Protein AF-0000000080723988 (afdb_homodimer)

InterPro domains:
  IPR000182 GNAT domain [PF00583] (65-152)
  IPR000182 GNAT domain [PS51186] (35-181)
  IPR008125 Streptothricin acetyltransferase [PR01754] (100-115)
  IPR008125 Streptothricin acetyltransferase [PR01754] (124-139)
  IPR008125 Streptothricin acetyltransferase [PR01754] (145-161)
  IPR008125 Streptothricin acetyltransferase [PR01754] (167-180)
  IPR016181 Acyl-CoA N-acyltransferase [SSF55729] (61-165)
  IPR050276 MshD Mycothiol Acetyltransferase [PTHR43617] (71-161)

Nearest PDB structures (foldseek):
  3pp9-assembly1_A-2  TM=7.917E-01  e=6.080E-15  Bacillus anthracis str. Ames
  3pp9-assembly2_C  TM=8.144E-01  e=1.030E-14  Bacillus anthracis str. Ames
  3pp9-assembly2_B  TM=7.712E-01  e=1.551E-14  Bacillus anthracis str. Ames
  5c82-assembly1_A-2  TM=8.485E-01  e=1.405E-12  Streptomyces noursei
  7ypu-assembly1_A  TM=8.130E-01  e=9.887E-13  Streptomyces lavendulae subsp. lavendulae

pLDDT: mean 90.04, std 9.62, range [57.72, 98.56]

Solvent-accessible surface area (backbone atoms only — not comparable to full-atom values): 19824 Å² total; per-residue (Å²): 116,47,78,43,78,42,95,72,72,46,49,75,59,42,62,86,43,46,68,50,48,78,29,49,39,24,57,48,84,72,64,68,60,53,62,69,50,88,45,52,83,64,63,66,70,36,81,47,81,72,47,78,45,67,91,72,70,49,66,72,58,52,59,74,55,56,77,36,88,46,63,51,33,40,31,31,21,43,94,89,62,51,44,44,28,38,38,32,36,28,51,46,97,37,36,24,28,36,50,75,43,76,47,52,20,53,89,53,60,96,68,56,54,63,57,55,52,50,49,52,53,50,56,55,46,63,73,66,75,43,42,28,35,40,34,74,46,44,36,50,40,51,70,58,53,34,49,43,40,67,74,63,26,41,55,36,36,34,27,50,53,65,27,55,45,39,96,52,46,83,40,28,39,33,32,34,31,40,71,50,134,118,46,77,44,79,43,96,72,71,45,52,75,59,42,63,86,43,46,68,51,48,79,28,48,38,26,57,48,84,70,63,66,62,53,62,70,48,87,44,49,84,62,62,68,71,36,81,48,81,71,48,78,45,66,90,72,72,48,66,72,58,53,59,75,54,57,77,37,88,46,62,51,31,39,32,32,20,42,94,88,62,51,45,44,30,38,37,32,36,29,53,46,96,38,37,24,27,36,49,76,43,76,48,55,19,53,90,54,60,94,67,57,52,64,57,55,54,51,50,52,54,51,57,56,46,64,73,67,75,43,42,29,35,41,34,75,46,44,35,50,41,51,68,59,53,34,50,42,38,66,73,62,27,42,55,37,37,34,27,50,53,64,27,55,44,40,96,53,44,85,39,27,39,34,32,36,31,40,72,50,134

Organism: Metarhizium acridum (strain CQMa 102) (NCBI:txid655827)

Structure (mmCIF, N/CA/C/O backbone):
data_AF-0000000080723988-model_v1
#
loop_
_entity.id
_entity.type
_entity.pdbx_description
1 polymer Streptothricin-acetyltransferase
#
loop_
_atom_site.group_PDB
_atom_site.id
_atom_site.type_symbol
_atom_site.label_atom_id
_atom_site.label_alt_id
_atom_site.label_comp_id
_atom_site.label_asym_id
_atom_site.label_entity_id
_atom_site.label_seq_id
_atom_site.pdbx_PDB_ins_code
_atom_site.Cartn_x
_atom_site.Cartn_y
_atom_site.Cartn_z
_atom_site.occupancy
_atom_site.B_iso_or_equiv
_atom_site.auth_seq_id
_atom_site.auth_comp_id
_atom_site.auth_asym_id
_atom_site.auth_atom_id
_atom_site.pdbx_PDB_model_num
ATOM 1 N N . MET A 1 1 ? 1.016 -33.781 -8.891 1 95.88 1 MET A N 1
ATOM 2 C CA . MET A 1 1 ? 1.161 -32.562 -8.133 1 95.88 1 MET A CA 1
ATOM 3 C C . MET A 1 1 ? -0.127 -32.219 -7.391 1 95.88 1 MET A C 1
ATOM 5 O O . MET A 1 1 ? -1.214 -32.25 -7.969 1 95.88 1 MET A O 1
ATOM 9 N N . GLN A 1 2 ? -0.024 -31.984 -6.086 1 97.12 2 GLN A N 1
ATOM 10 C CA . GLN A 1 2 ? -1.184 -31.656 -5.262 1 97.12 2 GLN A CA 1
ATOM 11 C C . GLN A 1 2 ? -0.92 -30.422 -4.41 1 97.12 2 GLN A C 1
ATOM 13 O O . GLN A 1 2 ? 0.228 -30.125 -4.07 1 97.12 2 GLN A O 1
ATOM 18 N N . VAL A 1 3 ? -2.01 -29.719 -4.098 1 98.31 3 VAL A N 1
ATOM 19 C CA . VAL A 1 3 ? -1.905 -28.562 -3.209 1 98.31 3 VAL A CA 1
ATOM 20 C C . VAL A 1 3 ? -2.389 -28.953 -1.812 1 98.31 3 VAL A C 1
ATOM 22 O O . VAL A 1 3 ? -3.471 -29.516 -1.655 1 98.31 3 VAL A O 1
ATOM 25 N N . SER A 1 4 ? -1.619 -28.688 -0.814 1 97.69 4 SER A N 1
ATOM 26 C CA . SER A 1 4 ? -1.979 -28.938 0.579 1 97.69 4 SER A CA 1
ATOM 27 C C . SER A 1 4 ? -1.515 -27.797 1.478 1 97.69 4 SER A C 1
ATOM 29 O O . SER A 1 4 ? -0.674 -26.984 1.078 1 97.69 4 SER A O 1
ATOM 31 N N . THR A 1 5 ? -2.059 -27.734 2.664 1 96.56 5 THR A N 1
ATOM 32 C CA . THR A 1 5 ? -1.671 -26.703 3.609 1 96.56 5 THR A CA 1
ATOM 33 C C . THR A 1 5 ? -0.355 -27.047 4.297 1 96.56 5 THR A C 1
ATOM 35 O O . THR A 1 5 ? -0.007 -28.234 4.41 1 96.56 5 THR A O 1
ATOM 38 N N . ALA A 1 6 ? 0.387 -26.031 4.637 1 93.44 6 ALA A N 1
ATOM 39 C CA . ALA A 1 6 ? 1.586 -26.156 5.461 1 93.44 6 ALA A CA 1
ATOM 40 C C . ALA A 1 6 ? 1.557 -25.172 6.625 1 93.44 6 ALA A C 1
ATOM 42 O O . ALA A 1 6 ? 1.067 -24.047 6.484 1 93.44 6 ALA A O 1
ATOM 43 N N . ASP A 1 7 ? 2.08 -25.578 7.762 1 88.75 7 ASP A N 1
ATOM 44 C CA . ASP A 1 7 ? 2.178 -24.672 8.906 1 88.75 7 ASP A CA 1
ATOM 45 C C . ASP A 1 7 ? 3.307 -23.672 8.719 1 88.75 7 ASP A C 1
ATOM 47 O O . ASP A 1 7 ? 3.201 -22.516 9.156 1 88.75 7 ASP A O 1
ATOM 51 N N . SER A 1 8 ? 4.309 -24.172 8.141 1 89 8 SER A N 1
ATOM 52 C CA . SER A 1 8 ? 5.473 -23.344 7.84 1 89 8 SER A CA 1
ATOM 53 C C . SER A 1 8 ? 6.223 -23.859 6.617 1 89 8 SER A C 1
ATOM 55 O O . SER A 1 8 ? 6.031 -25 6.207 1 89 8 SER A O 1
ATOM 57 N N . LEU A 1 9 ? 6.945 -22.953 6.02 1 90.44 9 LEU A N 1
ATOM 58 C CA . LEU A 1 9 ? 7.906 -23.281 4.973 1 90.44 9 LEU A CA 1
ATOM 59 C C . LEU A 1 9 ? 9.234 -22.578 5.211 1 90.44 9 LEU A C 1
ATOM 61 O O . LEU A 1 9 ? 9.258 -21.406 5.586 1 90.44 9 LEU A O 1
ATOM 65 N N . THR A 1 10 ? 10.25 -23.312 5.094 1 89.75 10 THR A N 1
ATOM 66 C CA . THR A 1 10 ? 11.594 -22.766 5.227 1 89.75 10 THR A CA 1
ATOM 67 C C . THR A 1 10 ? 12.336 -22.812 3.895 1 89.75 10 THR A C 1
ATOM 69 O O . THR A 1 10 ? 11.875 -23.469 2.949 1 89.75 10 THR A O 1
ATOM 72 N N . ASN A 1 11 ? 13.484 -22.078 3.832 1 91.06 11 ASN A N 1
ATOM 73 C CA . ASN A 1 11 ? 14.312 -22.156 2.635 1 91.06 11 ASN A CA 1
ATOM 74 C C . ASN A 1 11 ? 14.75 -23.594 2.348 1 91.06 11 ASN A C 1
ATOM 76 O O . ASN A 1 11 ? 14.898 -23.984 1.188 1 91.06 11 ASN A O 1
ATOM 80 N N . ALA A 1 12 ? 14.891 -24.328 3.35 1 91.69 12 ALA A N 1
ATOM 81 C CA . ALA A 1 12 ? 15.266 -25.734 3.184 1 91.69 12 ALA A CA 1
ATOM 82 C C . ALA A 1 12 ? 14.164 -26.516 2.471 1 91.69 12 ALA A C 1
ATOM 84 O O . ALA A 1 12 ? 14.453 -27.375 1.632 1 91.69 12 ALA A O 1
ATOM 85 N N . ASP A 1 13 ? 12.938 -26.25 2.783 1 92.31 13 ASP A N 1
ATOM 86 C CA . ASP A 1 13 ? 11.805 -26.891 2.141 1 92.31 13 ASP A CA 1
ATOM 87 C C . ASP A 1 13 ? 11.758 -26.578 0.647 1 92.31 13 ASP A C 1
ATOM 89 O O . ASP A 1 13 ? 11.219 -27.359 -0.143 1 92.31 13 ASP A O 1
ATOM 93 N N . LEU A 1 14 ? 12.391 -25.438 0.277 1 93.25 14 LEU A N 1
ATOM 94 C CA . LEU A 1 14 ? 12.281 -24.922 -1.087 1 93.25 14 LEU A CA 1
ATOM 95 C C . LEU A 1 14 ? 13.602 -25.078 -1.833 1 93.25 14 LEU A C 1
ATOM 97 O O . LEU A 1 14 ? 13.781 -24.5 -2.908 1 93.25 14 LEU A O 1
ATOM 101 N N . ALA A 1 15 ? 14.547 -25.766 -1.259 1 90.69 15 ALA A N 1
ATOM 102 C CA . ALA A 1 15 ? 15.906 -25.844 -1.771 1 90.69 15 ALA A CA 1
ATOM 103 C C . ALA A 1 15 ? 15.93 -26.406 -3.188 1 90.69 15 ALA A C 1
ATOM 105 O O . ALA A 1 15 ? 16.797 -26.062 -3.988 1 90.69 15 ALA A O 1
ATOM 106 N N . GLY A 1 16 ? 15.016 -27.203 -3.58 1 90.38 16 GLY A N 1
ATOM 107 C CA . GLY A 1 16 ? 14.984 -27.812 -4.902 1 90.38 16 GLY A CA 1
ATOM 108 C C . GLY A 1 16 ? 14.234 -26.984 -5.926 1 90.38 16 GLY A C 1
ATOM 109 O O . GLY A 1 16 ? 14.141 -27.359 -7.094 1 90.38 16 GLY A O 1
ATOM 110 N N . CYS A 1 17 ? 13.828 -25.859 -5.574 1 93.94 17 CYS A N 1
ATOM 111 C CA . CYS A 1 17 ? 12.992 -25.031 -6.449 1 93.94 17 CYS A CA 1
ATOM 112 C C . CYS A 1 17 ? 13.797 -23.891 -7.043 1 93.94 17 CYS A C 1
ATOM 114 O O . CYS A 1 17 ? 14.695 -23.344 -6.391 1 93.94 17 CYS A O 1
ATOM 116 N N . ASN A 1 18 ? 13.562 -23.578 -8.258 1 93.94 18 ASN A N 1
ATOM 117 C CA . ASN A 1 18 ? 14.039 -22.375 -8.914 1 93.94 18 ASN A CA 1
ATOM 118 C C . ASN A 1 18 ? 12.891 -21.391 -9.188 1 93.94 18 ASN A C 1
ATOM 120 O O . ASN A 1 18 ? 12.086 -21.609 -10.094 1 93.94 18 ASN A O 1
ATOM 124 N N . PHE A 1 19 ? 12.883 -20.281 -8.438 1 92.56 19 PHE A N 1
ATOM 125 C CA . PHE A 1 19 ? 11.773 -19.344 -8.547 1 92.56 19 PHE A CA 1
ATOM 126 C C . PHE A 1 19 ? 12.195 -18.109 -9.328 1 92.56 19 PHE A C 1
ATOM 128 O O . PHE A 1 19 ? 11.461 -17.109 -9.375 1 92.56 19 PHE A O 1
ATOM 135 N N . SER A 1 20 ? 13.398 -18.172 -9.875 1 91.81 20 SER A N 1
ATOM 136 C CA . SER A 1 20 ? 13.867 -17.016 -10.648 1 91.81 20 SER A CA 1
ATOM 137 C C . SER A 1 20 ? 13.094 -16.875 -11.953 1 91.81 20 SER A C 1
ATOM 139 O O . SER A 1 20 ? 12.383 -17.797 -12.359 1 91.81 20 SER A O 1
ATOM 141 N N . PHE A 1 21 ? 13.164 -15.68 -12.578 1 92.12 21 PHE A N 1
ATOM 142 C CA . PHE A 1 21 ? 12.547 -15.414 -13.867 1 92.12 21 PHE A CA 1
ATOM 143 C C . PHE A 1 21 ? 13.336 -14.375 -14.648 1 92.12 21 PHE A C 1
ATOM 145 O O . PHE A 1 21 ? 14.055 -13.562 -14.055 1 92.12 21 PHE A O 1
ATOM 152 N N . LYS A 1 22 ? 13.133 -14.383 -15.938 1 91.31 22 LYS A N 1
ATOM 153 C CA . LYS A 1 22 ? 13.828 -13.453 -16.812 1 91.31 22 LYS A CA 1
ATOM 154 C C . LYS A 1 22 ? 13.023 -12.172 -17 1 91.31 22 LYS A C 1
ATOM 156 O O . LYS A 1 22 ? 11.805 -12.211 -17.188 1 91.31 22 LYS A O 1
ATOM 161 N N . VAL A 1 23 ? 13.688 -11.039 -16.875 1 90.44 23 VAL A N 1
ATOM 162 C CA . VAL A 1 23 ? 13.125 -9.734 -17.203 1 90.44 23 VAL A CA 1
ATOM 163 C C . VAL A 1 23 ? 13.672 -9.242 -18.531 1 90.44 23 VAL A C 1
ATOM 165 O O . VAL A 1 23 ? 14.891 -9.211 -18.734 1 90.44 23 VAL A O 1
ATOM 168 N N . SER A 1 24 ? 12.766 -8.977 -19.406 1 89.19 24 SER A N 1
ATOM 169 C CA . SER A 1 24 ? 13.195 -8.445 -20.688 1 89.19 24 SER A CA 1
ATOM 170 C C . SER A 1 24 ? 12.344 -7.25 -21.109 1 89.19 24 SER A C 1
ATOM 172 O O . SER A 1 24 ? 12.633 -6.59 -22.109 1 89.19 24 SER A O 1
ATOM 174 N N . SER A 1 25 ? 11.289 -7.066 -20.531 1 85.25 25 SER A N 1
ATOM 175 C CA . SER A 1 25 ? 10.383 -5.949 -20.75 1 85.25 25 SER A CA 1
ATOM 176 C C . SER A 1 25 ? 9.703 -5.508 -19.453 1 85.25 25 SER A C 1
ATOM 178 O O . SER A 1 25 ? 9.734 -6.23 -18.469 1 85.25 25 SER A O 1
ATOM 180 N N . LYS A 1 26 ? 9.25 -4.238 -19.469 1 86.81 26 LYS A N 1
ATOM 181 C CA . LYS A 1 26 ? 8.5 -3.676 -18.359 1 86.81 26 LYS A CA 1
ATOM 182 C C . LYS A 1 26 ? 7.301 -2.869 -18.844 1 86.81 26 LYS A C 1
ATOM 184 O O . LYS A 1 26 ? 7.25 -2.463 -20 1 86.81 26 LYS A O 1
ATOM 189 N N . PHE A 1 27 ? 6.414 -2.775 -17.891 1 81.44 27 PHE A N 1
ATOM 190 C CA . PHE A 1 27 ? 5.305 -1.874 -18.188 1 81.44 27 PHE A CA 1
ATOM 191 C C . PHE A 1 27 ? 5.766 -0.421 -18.156 1 81.44 27 PHE A C 1
ATOM 193 O O . PHE A 1 27 ? 6.605 -0.052 -17.328 1 81.44 27 PHE A O 1
ATOM 200 N N . SER A 1 28 ? 5.25 0.251 -19.141 1 69.44 28 SER A N 1
ATOM 201 C CA . SER A 1 28 ? 5.645 1.656 -19.188 1 69.44 28 SER A CA 1
ATOM 202 C C . SER A 1 28 ? 4.52 2.559 -18.688 1 69.44 28 SER A C 1
ATOM 204 O O . SER A 1 28 ? 3.34 2.23 -18.844 1 69.44 28 SER A O 1
ATOM 206 N N . ARG A 1 29 ? 4.906 3.68 -18.125 1 72.94 29 ARG A N 1
ATOM 207 C CA . ARG A 1 29 ? 3.982 4.773 -17.859 1 72.94 29 ARG A CA 1
ATOM 208 C C . ARG A 1 29 ? 3.295 5.246 -19.125 1 72.94 29 ARG A C 1
ATOM 210 O O . ARG A 1 29 ? 3.848 5.121 -20.219 1 72.94 29 ARG A O 1
ATOM 217 N N . PRO A 1 30 ? 2.145 5.793 -18.938 1 74.44 30 PRO A N 1
ATOM 218 C CA . PRO A 1 30 ? 1.23 5.746 -17.797 1 74.44 30 PRO A CA 1
ATOM 219 C C . PRO A 1 30 ? 0.603 4.367 -17.594 1 74.44 30 PRO A C 1
ATOM 221 O O . PRO A 1 30 ? 0.358 3.65 -18.578 1 74.44 30 PRO A O 1
ATOM 224 N N . TYR A 1 31 ? 0.433 3.975 -16.422 1 78.12 31 TYR A N 1
ATOM 225 C CA . TYR A 1 31 ? -0.063 2.643 -16.094 1 78.12 31 TYR A CA 1
ATOM 226 C C . TYR A 1 31 ? -1.581 2.582 -16.203 1 78.12 31 TYR A C 1
ATOM 228 O O . TYR A 1 31 ? -2.182 1.521 -16.016 1 78.12 31 TYR A O 1
ATOM 236 N N . ALA A 1 32 ? -2.145 3.721 -16.547 1 69.88 32 ALA A N 1
ATOM 237 C CA . ALA A 1 32 ? -3.602 3.834 -16.547 1 69.88 32 ALA A CA 1
ATOM 238 C C . ALA A 1 32 ? -4.227 2.877 -17.562 1 69.88 32 ALA A C 1
ATOM 240 O O . ALA A 1 32 ? -5.359 2.426 -17.375 1 69.88 32 ALA A O 1
ATOM 241 N N . HIS A 1 33 ? -3.453 2.551 -18.594 1 73.88 33 HIS A N 1
ATOM 242 C CA . HIS A 1 33 ? -3.994 1.655 -19.609 1 73.88 33 HIS A CA 1
ATOM 243 C C . HIS A 1 33 ? -4.277 0.272 -19.031 1 73.88 33 HIS A C 1
ATOM 245 O O . HIS A 1 33 ? -5.117 -0.464 -19.547 1 73.88 33 HIS A O 1
ATOM 251 N N . LEU A 1 34 ? -3.621 -0.061 -18 1 77.75 34 LEU A N 1
ATOM 252 C CA . LEU A 1 34 ? -3.797 -1.366 -17.375 1 77.75 34 LEU A CA 1
ATOM 253 C C . LEU A 1 34 ? -5.203 -1.512 -16.797 1 77.75 34 LEU A C 1
ATOM 255 O O . LEU A 1 34 ? -5.691 -2.629 -16.625 1 77.75 34 LEU A O 1
ATOM 259 N N . ALA A 1 35 ? -5.828 -0.412 -16.516 1 75.31 35 ALA A N 1
ATOM 260 C CA . ALA A 1 35 ? -7.172 -0.435 -15.953 1 75.31 35 ALA A CA 1
ATOM 261 C C . ALA A 1 35 ? -8.203 -0.867 -17 1 75.31 35 ALA A C 1
ATOM 263 O O . ALA A 1 35 ? -9.312 -1.273 -16.641 1 75.31 35 ALA A O 1
ATOM 264 N N . SER A 1 36 ? -7.809 -0.747 -18.203 1 73.5 36 SER A N 1
ATOM 265 C CA . SER A 1 36 ? -8.773 -1.001 -19.266 1 73.5 36 SER A CA 1
ATOM 266 C C . SER A 1 36 ? -8.422 -2.264 -20.047 1 73.5 36 SER A C 1
ATOM 268 O O . SER A 1 36 ? -8.992 -2.521 -21.109 1 73.5 36 SER A O 1
ATOM 270 N N . ILE A 1 37 ? -7.484 -2.969 -19.547 1 72.44 37 ILE A N 1
ATOM 271 C CA . ILE A 1 37 ? -7.098 -4.16 -20.281 1 72.44 37 ILE A CA 1
ATOM 272 C C . ILE A 1 37 ? -8.188 -5.227 -20.156 1 72.44 37 ILE A C 1
ATOM 274 O O . ILE A 1 37 ? -8.781 -5.391 -19.094 1 72.44 37 ILE A O 1
ATOM 278 N N . SER A 1 38 ? -8.531 -5.781 -21.297 1 71.19 38 SER A N 1
ATOM 279 C CA . SER A 1 38 ? -9.531 -6.848 -21.297 1 71.19 38 SER A CA 1
ATOM 280 C C . SER A 1 38 ? -8.875 -8.219 -21.328 1 71.19 38 SER A C 1
ATOM 282 O O . SER A 1 38 ? -9.492 -9.219 -20.969 1 71.19 38 SER A O 1
ATOM 284 N N . SER A 1 39 ? -7.66 -8.172 -21.844 1 74.56 39 SER A N 1
ATOM 285 C CA . SER A 1 39 ? -6.887 -9.398 -21.953 1 74.56 39 SER A CA 1
ATOM 286 C C . SER A 1 39 ? -5.422 -9.164 -21.594 1 74.56 39 SER A C 1
ATOM 288 O O . SER A 1 39 ? -4.902 -8.062 -21.797 1 74.56 39 SER A O 1
ATOM 290 N N . PRO A 1 40 ? -4.801 -10.203 -21.062 1 76.38 40 PRO A N 1
ATOM 291 C CA . PRO A 1 40 ? -3.367 -10.055 -20.797 1 76.38 40 PRO A CA 1
ATOM 292 C C . PRO A 1 40 ? -2.58 -9.625 -22.031 1 76.38 40 PRO A C 1
ATOM 294 O O . PRO A 1 40 ? -1.528 -8.992 -21.906 1 76.38 40 PRO A O 1
ATOM 297 N N . SER A 1 41 ? -3.08 -10 -23.125 1 77.44 41 SER A N 1
ATOM 298 C CA . SER A 1 41 ? -2.379 -9.68 -24.375 1 77.44 41 SER A CA 1
ATOM 299 C C . SER A 1 41 ? -2.441 -8.188 -24.672 1 77.44 41 SER A C 1
ATOM 301 O O . SER A 1 41 ? -1.684 -7.688 -25.5 1 77.44 41 SER A O 1
ATOM 303 N N . ASP A 1 42 ? -3.34 -7.453 -24.031 1 76.38 42 ASP A N 1
ATOM 304 C CA . ASP A 1 42 ? -3.533 -6.023 -24.266 1 76.38 42 ASP A CA 1
ATOM 305 C C . ASP A 1 42 ? -2.479 -5.199 -23.531 1 76.38 42 ASP A C 1
ATOM 307 O O . ASP A 1 42 ? -2.387 -3.986 -23.734 1 76.38 42 ASP A O 1
ATOM 311 N N . ILE A 1 43 ? -1.682 -5.895 -22.797 1 76.31 43 ILE A N 1
ATOM 312 C CA . ILE A 1 43 ? -0.695 -5.184 -21.984 1 76.31 43 ILE A CA 1
ATOM 313 C C . ILE A 1 43 ? 0.464 -4.727 -22.875 1 76.31 43 ILE A C 1
ATOM 315 O O . ILE A 1 43 ? 1.085 -5.543 -23.562 1 76.31 43 ILE A O 1
ATOM 319 N N . GLN A 1 44 ? 0.688 -3.412 -22.812 1 78.62 44 GLN A N 1
ATOM 320 C CA . GLN A 1 44 ? 1.79 -2.822 -23.562 1 78.62 44 GLN A CA 1
ATOM 321 C C . GLN A 1 44 ? 3.08 -2.824 -22.75 1 78.62 44 GLN A C 1
ATOM 323 O O . GLN A 1 44 ? 3.078 -2.445 -21.578 1 78.62 44 GLN A O 1
ATOM 328 N N . LEU A 1 45 ? 4.125 -3.289 -23.453 1 84.81 45 LEU A N 1
ATOM 329 C CA . LEU A 1 45 ? 5.402 -3.441 -22.766 1 84.81 45 LEU A CA 1
ATOM 330 C C . LEU A 1 45 ? 6.492 -2.625 -23.453 1 84.81 45 LEU A C 1
ATOM 332 O O . LEU A 1 45 ? 6.406 -2.355 -24.656 1 84.81 45 LEU A O 1
ATOM 336 N N . ASN A 1 46 ? 7.371 -2.199 -22.656 1 86.19 46 ASN A N 1
ATOM 337 C CA . ASN A 1 46 ? 8.602 -1.596 -23.156 1 86.19 46 ASN A CA 1
ATOM 338 C C . ASN A 1 46 ? 9.812 -2.473 -22.875 1 86.19 46 ASN A C 1
ATOM 340 O O . ASN A 1 46 ? 9.961 -2.986 -21.766 1 86.19 46 ASN A O 1
ATOM 344 N N . PRO A 1 47 ? 10.641 -2.596 -23.969 1 86.69 47 PRO A N 1
ATOM 345 C CA . PRO A 1 47 ? 11.852 -3.389 -23.734 1 86.69 47 PRO A CA 1
ATOM 346 C C . PRO A 1 47 ? 12.773 -2.764 -22.688 1 86.69 47 PRO A C 1
ATOM 348 O O . PRO A 1 47 ? 12.781 -1.543 -22.516 1 86.69 47 PRO A O 1
ATOM 351 N N . THR A 1 48 ? 13.422 -3.617 -21.953 1 87.5 48 THR A N 1
ATOM 352 C CA . THR A 1 48 ? 14.445 -3.195 -21 1 87.5 48 THR A CA 1
ATOM 353 C C . THR A 1 48 ? 15.648 -4.129 -21.047 1 87.5 48 THR A C 1
ATOM 355 O O . THR A 1 48 ? 15.633 -5.133 -21.766 1 87.5 48 THR A O 1
ATOM 358 N N . ARG A 1 49 ? 16.719 -3.723 -20.375 1 87.31 49 ARG A N 1
ATOM 359 C CA . ARG A 1 49 ? 17.875 -4.613 -20.266 1 87.31 49 ARG A CA 1
ATOM 360 C C . ARG A 1 49 ? 17.469 -5.941 -19.625 1 87.31 49 ARG A C 1
ATOM 362 O O . ARG A 1 49 ? 16.75 -5.961 -18.625 1 87.31 49 ARG A O 1
ATOM 369 N N . GLU A 1 50 ? 17.969 -6.977 -20.297 1 91.38 50 GLU A N 1
ATOM 370 C CA . GLU A 1 50 ? 17.609 -8.305 -19.812 1 91.38 50 GLU A CA 1
ATOM 371 C C . GLU A 1 50 ? 18.422 -8.672 -18.562 1 91.38 50 GLU A C 1
ATOM 373 O O . GLU A 1 50 ? 19.625 -8.398 -18.484 1 91.38 50 GLU A O 1
ATOM 378 N N . TYR A 1 51 ? 17.75 -9.188 -17.562 1 92.75 51 TYR A N 1
ATOM 379 C CA . TYR A 1 51 ? 18.391 -9.734 -16.375 1 92.75 51 TYR A CA 1
ATOM 380 C C . TYR A 1 51 ? 17.5 -10.781 -15.711 1 92.75 51 TYR A C 1
ATOM 382 O O . TYR A 1 51 ? 16.328 -10.922 -16.062 1 92.75 51 TYR A O 1
ATOM 390 N N . THR A 1 52 ? 18.141 -11.602 -14.922 1 93.12 52 THR A N 1
ATOM 391 C CA . THR A 1 52 ? 17.406 -12.586 -14.141 1 93.12 52 THR A CA 1
ATOM 392 C C . THR A 1 52 ? 17.109 -12.047 -12.742 1 93.12 52 THR A C 1
ATOM 394 O O . THR A 1 52 ? 17.969 -11.438 -12.109 1 93.12 52 THR A O 1
ATOM 397 N N . LYS A 1 53 ? 15.906 -12.25 -12.359 1 91.88 53 LYS A N 1
ATOM 398 C CA . LYS A 1 53 ? 15.492 -11.773 -11.039 1 91.88 53 LYS A CA 1
ATOM 399 C C . LYS A 1 53 ? 14.953 -12.914 -10.188 1 91.88 53 LYS A C 1
ATOM 401 O O . LYS A 1 53 ? 14.367 -13.867 -10.703 1 91.88 53 LYS A O 1
ATOM 406 N N . SER A 1 54 ? 15.211 -12.781 -8.836 1 87.31 54 SER A N 1
ATOM 407 C CA . SER A 1 54 ? 14.633 -13.664 -7.82 1 87.31 54 SER A CA 1
ATOM 408 C C . SER A 1 54 ? 14.266 -12.891 -6.562 1 87.31 54 SER A C 1
ATOM 410 O O . SER A 1 54 ? 14.945 -11.93 -6.195 1 87.31 54 SER A O 1
ATOM 412 N N . TYR A 1 55 ? 13.039 -13.109 -5.84 1 80 55 TYR A N 1
ATOM 413 C CA . TYR A 1 55 ? 12.578 -12.391 -4.656 1 80 55 TYR A CA 1
ATOM 414 C C . TYR A 1 55 ? 13.234 -12.945 -3.396 1 80 55 TYR A C 1
ATOM 416 O O . TYR A 1 55 ? 13.086 -12.367 -2.312 1 80 55 TYR A O 1
ATOM 424 N N . GLY A 1 56 ? 14.164 -13.719 -3.43 1 72.75 56 GLY A N 1
ATOM 425 C CA . GLY A 1 56 ? 14.859 -14.258 -2.271 1 72.75 56 GLY A CA 1
ATOM 426 C C . GLY A 1 56 ? 14.109 -15.383 -1.59 1 72.75 56 GLY A C 1
ATOM 427 O O . GLY A 1 56 ? 13.211 -15.984 -2.184 1 72.75 56 GLY A O 1
ATOM 428 N N . GLY A 1 57 ? 14.516 -15.57 -0.322 1 74.75 57 GLY A N 1
ATOM 429 C CA . GLY A 1 57 ? 13.984 -16.703 0.416 1 74.75 57 GLY A CA 1
ATOM 430 C C . GLY A 1 57 ? 12.758 -16.375 1.241 1 74.75 57 GLY A C 1
ATOM 431 O O . GLY A 1 57 ? 12.234 -15.258 1.155 1 74.75 57 GLY A O 1
ATOM 432 N N . VAL A 1 58 ? 12.133 -17.359 1.749 1 72.94 58 VAL A N 1
ATOM 433 C CA . VAL A 1 58 ? 10.867 -17.234 2.455 1 72.94 58 VAL A CA 1
ATOM 434 C C . VAL A 1 58 ? 11.117 -17.094 3.953 1 72.94 58 VAL A C 1
ATOM 436 O O . VAL A 1 58 ? 10.188 -16.828 4.723 1 72.94 58 VAL A O 1
ATOM 439 N N . ASP A 1 59 ? 12.359 -17.219 4.426 1 65.44 59 ASP A N 1
ATOM 440 C CA . ASP A 1 59 ? 12.617 -17.297 5.859 1 65.44 59 ASP A CA 1
ATOM 441 C C . ASP A 1 59 ? 12.102 -16.047 6.578 1 65.44 59 ASP A C 1
ATOM 443 O O . ASP A 1 59 ? 11.578 -16.141 7.688 1 65.44 59 ASP A O 1
ATOM 447 N N . ASP A 1 60 ? 12.258 -14.898 5.988 1 61.12 60 ASP A N 1
ATOM 448 C CA . ASP A 1 60 ? 11.93 -13.656 6.684 1 61.12 60 ASP A CA 1
ATOM 449 C C . ASP A 1 60 ? 10.469 -13.266 6.441 1 61.12 60 ASP A C 1
ATOM 451 O O . ASP A 1 60 ? 9.922 -12.43 7.16 1 61.12 60 ASP A O 1
ATOM 455 N N . ASP A 1 61 ? 9.852 -13.797 5.531 1 60.62 61 ASP A N 1
ATOM 456 C CA . ASP A 1 61 ? 8.555 -13.32 5.059 1 60.62 61 ASP A CA 1
ATOM 457 C C . ASP A 1 61 ? 7.441 -13.695 6.035 1 60.62 61 ASP A C 1
ATOM 459 O O . ASP A 1 61 ? 6.465 -12.961 6.188 1 60.62 61 ASP A O 1
ATOM 463 N N . PHE A 1 62 ? 7.758 -14.688 6.91 1 58.84 62 PHE A N 1
ATOM 464 C CA . PHE A 1 62 ? 6.688 -15.211 7.746 1 58.84 62 PHE A CA 1
ATOM 465 C C . PHE A 1 62 ? 6.422 -14.297 8.938 1 58.84 62 PHE A C 1
ATOM 467 O O . PHE A 1 62 ? 5.348 -14.344 9.531 1 58.84 62 PHE A O 1
ATOM 474 N N . GLU A 1 63 ? 7.242 -13.406 9.102 1 58.88 63 GLU A N 1
ATOM 475 C CA . GLU A 1 63 ? 7.023 -12.562 10.273 1 58.88 63 GLU A CA 1
ATOM 476 C C . GLU A 1 63 ? 5.883 -11.578 10.031 1 58.88 63 GLU A C 1
ATOM 478 O O . GLU A 1 63 ? 5.094 -11.305 10.938 1 58.88 63 GLU A O 1
ATOM 483 N N . VAL A 1 64 ? 5.801 -11.086 8.891 1 57.81 64 VAL A N 1
ATOM 484 C CA . VAL A 1 64 ? 4.777 -10.086 8.609 1 57.81 64 VAL A CA 1
ATOM 485 C C . VAL A 1 64 ? 3.393 -10.711 8.766 1 57.81 64 VAL A C 1
ATOM 487 O O . VAL A 1 64 ? 2.482 -10.086 9.312 1 57.81 64 VAL A O 1
ATOM 490 N N . ALA A 1 65 ? 3.373 -11.953 8.266 1 62.44 65 ALA A N 1
ATOM 491 C CA . ALA A 1 65 ? 2.109 -12.68 8.359 1 62.44 65 ALA A CA 1
ATOM 492 C C . ALA A 1 65 ? 1.883 -13.211 9.766 1 62.44 65 ALA A C 1
ATOM 494 O O . ALA A 1 65 ? 0.774 -13.633 10.109 1 62.44 65 ALA A O 1
ATOM 495 N N . GLN A 1 66 ? 2.861 -12.922 10.547 1 62.25 66 GLN A N 1
ATOM 496 C CA . GLN A 1 66 ? 2.803 -13.633 11.828 1 62.25 66 GLN A CA 1
ATOM 497 C C . GLN A 1 66 ? 1.723 -13.039 12.727 1 62.25 66 GLN A C 1
ATOM 499 O O . GLN A 1 66 ? 1.102 -13.766 13.516 1 62.25 66 GLN A O 1
ATOM 504 N N . GLN A 1 67 ? 1.406 -11.836 12.508 1 68.94 67 GLN A N 1
ATOM 505 C CA . GLN A 1 67 ? 0.438 -11.289 13.445 1 68.94 67 GLN A CA 1
ATOM 506 C C . GLN A 1 67 ? -0.983 -11.398 12.898 1 68.94 67 GLN A C 1
ATOM 508 O O . GLN A 1 67 ? -1.948 -11.094 13.602 1 68.94 67 GLN A O 1
ATOM 513 N N . ALA A 1 68 ? -1.007 -11.992 11.758 1 80.5 68 ALA A N 1
ATOM 514 C CA . ALA A 1 68 ? -2.344 -12.086 11.172 1 80.5 68 ALA A CA 1
ATOM 515 C C . ALA A 1 68 ? -3.135 -13.227 11.805 1 80.5 68 ALA A C 1
ATOM 517 O O . ALA A 1 68 ? -2.588 -14.305 12.062 1 80.5 68 ALA A O 1
ATOM 518 N N . THR A 1 69 ? -4.371 -12.906 12.203 1 83.25 69 THR A N 1
ATOM 519 C CA . THR A 1 69 ? -5.211 -13.914 12.836 1 83.25 69 THR A CA 1
ATOM 520 C C . THR A 1 69 ? -5.652 -14.961 11.82 1 83.25 69 THR A C 1
ATOM 522 O O . THR A 1 69 ? -5.805 -16.141 12.164 1 83.25 69 THR A O 1
ATOM 525 N N . HIS A 1 70 ? -5.891 -14.656 10.633 1 93.88 70 HIS A N 1
ATOM 526 C CA . HIS A 1 70 ? -6.234 -15.555 9.539 1 93.88 70 HIS A CA 1
ATOM 527 C C . HIS A 1 70 ? -5.125 -15.594 8.492 1 93.88 70 HIS A C 1
ATOM 529 O O . HIS A 1 70 ? -4.926 -14.617 7.758 1 93.88 70 HIS A O 1
ATOM 535 N N . LYS A 1 71 ? -4.391 -16.672 8.484 1 94.81 71 LYS A N 1
ATOM 536 C CA . LYS A 1 71 ? -3.303 -16.859 7.531 1 94.81 71 LYS A CA 1
ATOM 537 C C . LYS A 1 71 ? -3.246 -18.297 7.035 1 94.81 71 LYS A C 1
ATOM 539 O O . LYS A 1 71 ? -3.768 -19.219 7.688 1 94.81 71 LYS A O 1
ATOM 544 N N . VAL A 1 72 ? -2.635 -18.5 5.863 1 95.12 72 VAL A N 1
ATOM 545 C CA . VAL A 1 72 ? -2.531 -19.844 5.297 1 95.12 72 VAL A CA 1
ATOM 546 C C . VAL A 1 72 ? -1.281 -19.938 4.426 1 95.12 72 VAL A C 1
ATOM 548 O O . VAL A 1 72 ? -0.83 -18.938 3.861 1 95.12 72 VAL A O 1
ATOM 551 N N . ILE A 1 73 ? -0.71 -21.062 4.438 1 95.5 73 ILE A N 1
ATOM 552 C CA . ILE A 1 73 ? 0.315 -21.453 3.477 1 95.5 73 ILE A CA 1
ATOM 553 C C . ILE A 1 73 ? -0.152 -22.672 2.693 1 95.5 73 ILE A C 1
ATOM 555 O O . ILE A 1 73 ? -0.438 -23.734 3.277 1 95.5 73 ILE A O 1
ATOM 559 N N . PHE A 1 74 ? -0.271 -22.531 1.413 1 97.5 74 PHE A N 1
ATOM 560 C CA . PHE A 1 74 ? -0.5 -23.656 0.516 1 97.5 74 PHE A CA 1
ATOM 561 C C . PHE A 1 74 ? 0.795 -24.078 -0.17 1 97.5 74 PHE A C 1
ATOM 563 O O . PHE A 1 74 ? 1.522 -23.234 -0.7 1 97.5 74 PHE A O 1
ATOM 570 N N . ALA A 1 75 ? 1.042 -25.328 -0.167 1 97.5 75 ALA A N 1
ATOM 571 C CA . ALA A 1 75 ? 2.215 -25.891 -0.838 1 97.5 75 ALA A CA 1
ATOM 572 C C . ALA A 1 75 ? 1.81 -26.797 -1.994 1 97.5 75 ALA A C 1
ATOM 574 O O . ALA A 1 75 ? 0.88 -27.594 -1.867 1 97.5 75 ALA A O 1
ATOM 575 N N . LEU A 1 76 ? 2.436 -26.547 -3.141 1 98.12 76 LEU A N 1
ATOM 576 C CA . LEU A 1 76 ? 2.346 -27.453 -4.273 1 98.12 76 LEU A CA 1
ATOM 577 C C . LEU A 1 76 ? 3.365 -28.578 -4.148 1 98.12 76 LEU A C 1
ATOM 579 O O . LEU A 1 76 ? 4.574 -28.344 -4.211 1 98.12 76 LEU A O 1
ATOM 583 N N . ARG A 1 77 ? 2.877 -29.812 -4.062 1 97.94 77 ARG A N 1
ATOM 584 C CA . ARG A 1 77 ? 3.754 -30.938 -3.762 1 97.94 77 ARG A CA 1
ATOM 585 C C . ARG A 1 77 ? 3.629 -32.031 -4.82 1 97.94 77 ARG A C 1
ATOM 587 O O . ARG A 1 77 ? 2.539 -32.281 -5.344 1 97.94 77 ARG A O 1
ATOM 594 N N . ASP A 1 78 ? 4.805 -32.688 -5.055 1 97.06 78 ASP A N 1
ATOM 595 C CA . ASP A 1 78 ? 4.758 -33.875 -5.895 1 97.06 78 ASP A CA 1
ATOM 596 C C . ASP A 1 78 ? 4.457 -35.125 -5.062 1 97.06 78 ASP A C 1
ATOM 598 O O . ASP A 1 78 ? 4.145 -35 -3.873 1 97.06 78 ASP A O 1
ATOM 602 N N . ASP A 1 79 ? 4.52 -36.25 -5.684 1 96.12 79 ASP A N 1
ATOM 603 C CA . ASP A 1 79 ? 4.125 -37.5 -5.035 1 96.12 79 ASP A CA 1
ATOM 604 C C . ASP A 1 79 ? 5.066 -37.844 -3.879 1 96.12 79 ASP A C 1
ATOM 606 O O . ASP A 1 79 ? 4.684 -38.562 -2.941 1 96.12 79 ASP A O 1
ATOM 610 N N . SER A 1 80 ? 6.328 -37.375 -3.873 1 95.69 80 SER A N 1
ATOM 611 C CA . SER A 1 80 ? 7.309 -37.625 -2.82 1 95.69 80 SER A CA 1
ATOM 612 C C . SER A 1 80 ? 7.133 -36.656 -1.657 1 95.69 80 SER A C 1
ATOM 614 O O . SER A 1 80 ? 7.754 -36.812 -0.606 1 95.69 80 SER A O 1
ATOM 616 N N . GLY A 1 81 ? 6.328 -35.688 -1.869 1 95.69 81 GLY A N 1
ATOM 617 C CA . GLY A 1 81 ? 6.109 -34.688 -0.834 1 95.69 81 GLY A CA 1
ATOM 618 C C . GLY A 1 81 ? 6.965 -33.438 -1.013 1 95.69 81 GLY A C 1
ATOM 619 O O . GLY A 1 81 ? 6.824 -32.469 -0.267 1 95.69 81 GLY A O 1
ATOM 620 N N . SER A 1 82 ? 7.824 -33.5 -2.033 1 96.38 82 SER A N 1
ATOM 621 C CA . SER A 1 82 ? 8.695 -32.375 -2.295 1 96.38 82 SER A CA 1
ATOM 622 C C . SER A 1 82 ? 7.887 -31.156 -2.76 1 96.38 82 SER A C 1
ATOM 624 O O . SER A 1 82 ? 6.961 -31.297 -3.559 1 96.38 82 SER A O 1
ATOM 626 N N . VAL A 1 83 ? 8.25 -29.984 -2.246 1 97 83 VAL A N 1
ATOM 627 C CA . VAL A 1 83 ? 7.539 -28.75 -2.561 1 97 83 VAL A CA 1
ATOM 628 C C . VAL A 1 83 ? 8.078 -28.156 -3.859 1 97 83 VAL A C 1
ATOM 630 O O . VAL A 1 83 ? 9.289 -28.078 -4.059 1 97 83 VAL A O 1
ATOM 633 N N . HIS A 1 84 ? 7.168 -27.703 -4.734 1 97.44 84 HIS A N 1
ATOM 634 C CA . HIS A 1 84 ? 7.539 -27.141 -6.027 1 97.44 84 HIS A CA 1
ATOM 635 C C . HIS A 1 84 ? 6.887 -25.781 -6.238 1 97.44 84 HIS A C 1
ATOM 637 O O . HIS A 1 84 ? 7.004 -25.188 -7.316 1 97.44 84 HIS A O 1
ATOM 643 N N . GLY A 1 85 ? 6.219 -25.281 -5.312 1 96.81 85 GLY A N 1
ATOM 644 C CA . GLY A 1 85 ? 5.551 -23.984 -5.309 1 96.81 85 GLY A CA 1
ATOM 645 C C . GLY A 1 85 ? 4.781 -23.719 -4.031 1 96.81 85 GLY A C 1
ATOM 646 O O . GLY A 1 85 ? 4.605 -24.609 -3.203 1 96.81 85 GLY A O 1
ATOM 647 N N . TYR A 1 86 ? 4.406 -22.484 -3.85 1 96.12 86 TYR A N 1
ATOM 648 C CA . TYR A 1 86 ? 3.652 -22.172 -2.643 1 96.12 86 TYR A CA 1
ATOM 649 C C . TYR A 1 86 ? 2.934 -20.828 -2.785 1 96.12 86 TYR A C 1
ATOM 651 O O . TYR A 1 86 ? 3.24 -20.047 -3.688 1 96.12 86 TYR A O 1
ATOM 659 N N . ALA A 1 87 ? 1.927 -20.688 -1.996 1 96.5 87 ALA A N 1
ATOM 660 C CA . ALA A 1 87 ? 1.209 -19.422 -1.801 1 96.5 87 ALA A CA 1
ATOM 661 C C . ALA A 1 87 ? 1.036 -19.109 -0.316 1 96.5 87 ALA A C 1
ATOM 663 O O . ALA A 1 87 ? 0.69 -20 0.471 1 96.5 87 ALA A O 1
ATOM 664 N N . MET A 1 88 ? 1.366 -17.953 0.024 1 95.12 88 MET A N 1
ATOM 665 C CA . MET A 1 88 ? 1.126 -17.453 1.379 1 95.12 88 MET A CA 1
ATOM 666 C C . MET A 1 88 ? 0.159 -16.281 1.367 1 95.12 88 MET A C 1
ATOM 668 O O . MET A 1 88 ? 0.364 -15.312 0.635 1 95.12 88 MET A O 1
ATOM 672 N N . ALA A 1 89 ? -0.865 -16.406 2.191 1 96.06 89 ALA A N 1
ATOM 673 C CA . ALA A 1 89 ? -1.896 -15.367 2.203 1 96.06 89 ALA A CA 1
ATOM 674 C C . ALA A 1 89 ? -2.439 -15.148 3.613 1 96.06 89 ALA A C 1
ATOM 676 O O . ALA A 1 89 ? -2.326 -16.031 4.473 1 96.06 89 ALA A O 1
ATOM 677 N N . PHE A 1 90 ? -2.91 -13.969 3.861 1 95.25 90 PHE A N 1
ATOM 678 C CA . PHE A 1 90 ? -3.504 -13.656 5.156 1 95.25 90 PHE A CA 1
ATOM 679 C C . PHE A 1 90 ? -4.562 -12.562 5.016 1 95.25 90 PHE A C 1
ATOM 681 O O . PHE A 1 90 ? -4.52 -11.773 4.078 1 95.25 90 PHE A O 1
ATOM 688 N N . LYS A 1 91 ? -5.59 -12.656 5.922 1 95.5 91 LYS A N 1
ATOM 689 C CA . LYS A 1 91 ? -6.562 -11.57 5.988 1 95.5 91 LYS A CA 1
ATOM 690 C C . LYS A 1 91 ? -5.918 -10.289 6.516 1 95.5 91 LYS A C 1
ATOM 692 O O . LYS A 1 91 ? -5.223 -10.312 7.535 1 95.5 91 LYS A O 1
ATOM 697 N N . ASP A 1 92 ? -6.121 -9.148 5.855 1 92.94 92 ASP A N 1
ATOM 698 C CA . ASP A 1 92 ? -5.465 -7.883 6.184 1 92.94 92 ASP A CA 1
ATOM 699 C C . ASP A 1 92 ? -6.457 -6.891 6.781 1 92.94 92 ASP A C 1
ATOM 701 O O . ASP A 1 92 ? -7.633 -7.211 6.969 1 92.94 92 ASP A O 1
ATOM 705 N N . TRP A 1 93 ? -6.004 -5.68 7.133 1 88.94 93 TRP A N 1
ATOM 706 C CA . TRP A 1 93 ? -6.734 -4.66 7.879 1 88.94 93 TRP A CA 1
ATOM 707 C C . TRP A 1 93 ? -7.969 -4.199 7.109 1 88.94 93 TRP A C 1
ATOM 709 O O . TRP A 1 93 ? -8.945 -3.742 7.703 1 88.94 93 TRP A O 1
ATOM 719 N N . ASN A 1 94 ? -7.98 -4.289 5.793 1 93.25 94 ASN A N 1
ATOM 720 C CA . ASN A 1 94 ? -9.016 -3.695 4.961 1 93.25 94 ASN A CA 1
ATOM 721 C C . ASN A 1 94 ? -10.062 -4.73 4.543 1 93.25 94 ASN A C 1
ATOM 723 O O . ASN A 1 94 ? -10.719 -4.574 3.514 1 93.25 94 ASN A O 1
ATOM 727 N N . ASN A 1 95 ? -10.148 -5.801 5.273 1 94.94 95 ASN A N 1
ATOM 728 C CA . ASN A 1 95 ? -11.078 -6.895 5.02 1 94.94 95 ASN A CA 1
ATOM 729 C C . ASN A 1 95 ? -10.883 -7.488 3.629 1 94.94 95 ASN A C 1
ATOM 731 O O . ASN A 1 95 ? -11.859 -7.754 2.922 1 94.94 95 ASN A O 1
ATOM 735 N N . MET A 1 96 ? -9.688 -7.57 3.219 1 96.81 96 MET A N 1
ATOM 736 C CA . MET A 1 96 ? -9.234 -8.305 2.045 1 96.81 96 MET A CA 1
ATOM 737 C C . MET A 1 96 ? -8.141 -9.305 2.418 1 96.81 96 MET A C 1
ATOM 739 O O . MET A 1 96 ? -7.531 -9.188 3.482 1 96.81 96 MET A O 1
ATOM 743 N N . VAL A 1 97 ? -8.016 -10.281 1.617 1 97.31 97 VAL A N 1
ATOM 744 C CA . VAL A 1 97 ? -6.867 -11.172 1.737 1 97.31 97 VAL A CA 1
ATOM 745 C C . VAL A 1 97 ? -5.695 -10.609 0.937 1 97.31 97 VAL A C 1
ATOM 747 O O . VAL A 1 97 ? -5.867 -10.172 -0.204 1 97.31 97 VAL A O 1
ATOM 750 N N . THR A 1 98 ? -4.559 -10.477 1.59 1 96.75 98 THR A N 1
ATOM 751 C CA . THR A 1 98 ? -3.318 -10.18 0.884 1 96.75 98 THR A CA 1
ATOM 752 C C . THR A 1 98 ? -2.607 -11.469 0.47 1 96.75 98 THR A C 1
ATOM 754 O O . THR A 1 98 ? -2.311 -12.32 1.312 1 96.75 98 THR A O 1
ATOM 757 N N . LEU A 1 99 ? -2.461 -11.688 -0.871 1 96.75 99 LEU A N 1
ATOM 758 C CA . LEU A 1 99 ? -1.542 -12.711 -1.35 1 96.75 99 LEU A CA 1
ATOM 759 C C . LEU A 1 99 ? -0.095 -12.25 -1.22 1 96.75 99 LEU A C 1
ATOM 761 O O . LEU A 1 99 ? 0.417 -11.547 -2.092 1 96.75 99 LEU A O 1
ATOM 765 N N . HIS A 1 100 ? 0.551 -12.664 -0.197 1 94 100 HIS A N 1
ATOM 766 C CA . HIS A 1 100 ? 1.846 -12.133 0.218 1 94 100 HIS A CA 1
ATOM 767 C C . HIS A 1 100 ? 2.977 -12.727 -0.615 1 94 100 HIS A C 1
ATOM 769 O O . HIS A 1 100 ? 3.924 -12.031 -0.973 1 94 100 HIS A O 1
ATOM 775 N N . ASP A 1 101 ? 2.934 -13.984 -0.837 1 93.44 101 ASP A N 1
ATOM 776 C CA . ASP A 1 101 ? 3.898 -14.688 -1.675 1 93.44 101 ASP A CA 1
ATOM 777 C C . ASP A 1 101 ? 3.203 -15.688 -2.592 1 93.44 101 ASP A C 1
ATOM 779 O O . ASP A 1 101 ? 2.209 -16.297 -2.207 1 93.44 101 ASP A O 1
ATOM 783 N N . PHE A 1 102 ? 3.754 -15.82 -3.729 1 95.69 102 PHE A N 1
ATOM 784 C CA . PHE A 1 102 ? 3.26 -16.75 -4.734 1 95.69 102 PHE A CA 1
ATOM 785 C C . PHE A 1 102 ? 4.375 -17.172 -5.68 1 95.69 102 PHE A C 1
ATOM 787 O O . PHE A 1 102 ? 4.941 -16.328 -6.391 1 95.69 102 PHE A O 1
ATOM 794 N N . ALA A 1 103 ? 4.688 -18.438 -5.656 1 95.88 103 ALA A N 1
ATOM 795 C CA . ALA A 1 103 ? 5.785 -18.891 -6.508 1 95.88 103 ALA A CA 1
ATOM 796 C C . ALA A 1 103 ? 5.551 -20.312 -6.988 1 95.88 103 ALA A C 1
ATOM 798 O O . ALA A 1 103 ? 5.039 -21.156 -6.238 1 95.88 103 ALA A O 1
ATOM 799 N N . VAL A 1 104 ? 5.824 -20.594 -8.18 1 96.56 104 VAL A N 1
ATOM 800 C CA . VAL A 1 104 ? 5.895 -21.922 -8.789 1 96.56 104 VAL A CA 1
ATOM 801 C C . VAL A 1 104 ? 7.266 -22.125 -9.43 1 96.56 104 VAL A C 1
ATOM 803 O O . VAL A 1 104 ? 7.777 -21.234 -10.117 1 96.56 104 VAL A O 1
ATOM 806 N N . SER A 1 105 ? 7.832 -23.25 -9.164 1 96.25 105 SER A N 1
ATOM 807 C CA . SER A 1 105 ? 9.141 -23.547 -9.742 1 96.25 105 SER A CA 1
ATOM 808 C C . SER A 1 105 ? 9.141 -23.344 -11.25 1 96.25 105 SER A C 1
ATOM 810 O O . SER A 1 105 ? 8.188 -23.719 -11.938 1 96.25 105 SER A O 1
ATOM 812 N N . SER A 1 106 ? 10.297 -22.781 -11.719 1 95.44 106 SER A N 1
ATOM 813 C CA . SER A 1 106 ? 10.398 -22.359 -13.109 1 95.44 106 SER A CA 1
ATOM 814 C C . SER A 1 106 ? 10.109 -23.5 -14.07 1 95.44 106 SER A C 1
ATOM 816 O O . SER A 1 106 ? 9.477 -23.312 -15.109 1 95.44 106 SER A O 1
ATOM 818 N N . GLU A 1 107 ? 10.445 -24.703 -13.727 1 94.12 107 GLU A N 1
ATOM 819 C CA . GLU A 1 107 ? 10.32 -25.859 -14.609 1 94.12 107 GLU A CA 1
ATOM 820 C C . GLU A 1 107 ? 8.867 -26.312 -14.727 1 94.12 107 GLU A C 1
ATOM 822 O O . GLU A 1 107 ? 8.523 -27.094 -15.617 1 94.12 107 GLU A O 1
ATOM 827 N N . LEU A 1 108 ? 8.062 -25.859 -13.898 1 95.69 108 LEU A N 1
ATOM 828 C CA . LEU A 1 108 ? 6.676 -26.312 -13.867 1 95.69 108 LEU A CA 1
ATOM 829 C C . LEU A 1 108 ? 5.734 -25.219 -14.359 1 95.69 108 LEU A C 1
ATOM 831 O O . LEU A 1 108 ? 4.516 -25.406 -14.391 1 95.69 108 LEU A O 1
ATOM 835 N N . ARG A 1 109 ? 6.246 -24.078 -14.742 1 94.56 109 ARG A N 1
ATOM 836 C CA . ARG A 1 109 ? 5.414 -22.938 -15.148 1 94.56 109 ARG A CA 1
ATOM 837 C C . ARG A 1 109 ? 4.789 -23.188 -16.516 1 94.56 109 ARG A C 1
ATOM 839 O O . ARG A 1 109 ? 5.32 -23.953 -17.328 1 94.56 109 ARG A O 1
ATOM 846 N N . GLY A 1 110 ? 3.625 -22.594 -16.688 1 93.25 110 GLY A N 1
ATOM 847 C CA . GLY A 1 110 ? 2.91 -22.75 -17.953 1 93.25 110 GLY A CA 1
ATOM 848 C C . GLY A 1 110 ? 2.152 -24.062 -18.047 1 93.25 110 GLY A C 1
ATOM 849 O O . GLY A 1 110 ? 1.698 -24.438 -19.125 1 93.25 110 GLY A O 1
ATOM 850 N N . GLN A 1 111 ? 2.043 -24.781 -16.953 1 96 111 GLN A N 1
ATOM 851 C CA . GLN A 1 111 ? 1.416 -26.094 -16.969 1 96 111 GLN A CA 1
ATOM 852 C C . GLN A 1 111 ? 0.119 -26.109 -16.156 1 96 111 GLN A C 1
ATOM 854 O O . GLN A 1 111 ? -0.451 -27.172 -15.898 1 96 111 GLN A O 1
ATOM 859 N N . GLY A 1 112 ? -0.304 -24.984 -15.688 1 96.75 112 GLY A N 1
ATOM 860 C CA . GLY A 1 112 ? -1.578 -24.875 -14.992 1 96.75 112 GLY A CA 1
ATOM 861 C C . GLY A 1 112 ? -1.446 -24.969 -13.484 1 96.75 112 GLY A C 1
ATOM 862 O O . GLY A 1 112 ? -2.43 -24.797 -12.758 1 96.75 112 GLY A O 1
ATOM 863 N N . TYR A 1 113 ? -0.28 -25.172 -12.977 1 97.56 113 TYR A N 1
ATOM 864 C CA . TYR A 1 113 ? -0.093 -25.359 -11.539 1 97.56 113 TYR A CA 1
ATOM 865 C C . TYR A 1 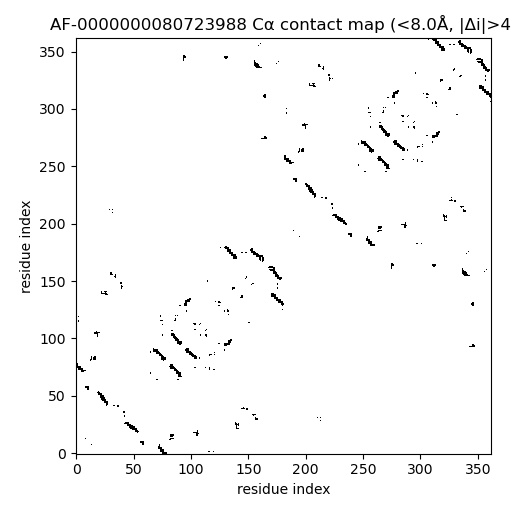113 ? -0.261 -24.047 -10.789 1 97.56 113 TYR A C 1
ATOM 867 O O . TYR A 1 113 ? -0.698 -24.031 -9.633 1 97.56 113 TYR A O 1
ATOM 875 N N . GLY A 1 114 ? 0.123 -22.953 -11.445 1 97.81 114 GLY A N 1
ATOM 876 C CA . GLY A 1 114 ? -0.144 -21.656 -10.844 1 97.81 114 GLY A CA 1
ATOM 877 C C . GLY A 1 114 ? -1.619 -21.406 -10.586 1 97.81 114 GLY A C 1
ATOM 878 O O . GLY A 1 114 ? -2.002 -20.969 -9.5 1 97.81 114 GLY A O 1
ATOM 879 N N . LYS A 1 115 ? -2.361 -21.719 -11.578 1 97.75 115 LYS A N 1
ATOM 880 C CA . LYS A 1 115 ? -3.805 -21.547 -11.453 1 97.75 115 LYS A CA 1
ATOM 881 C C . LYS A 1 115 ? -4.371 -22.453 -10.359 1 97.75 115 LYS A C 1
ATOM 883 O O . LYS A 1 115 ? -5.238 -22.031 -9.586 1 97.75 115 LYS A O 1
ATOM 888 N N . LYS A 1 116 ? -3.898 -23.656 -10.344 1 98.06 116 LYS A N 1
ATOM 889 C CA . LYS A 1 116 ? -4.316 -24.594 -9.305 1 98.06 116 LYS A CA 1
ATOM 890 C C . LYS A 1 116 ? -4.035 -24.047 -7.91 1 98.06 116 LYS A C 1
ATOM 892 O O . LYS A 1 116 ? -4.895 -24.094 -7.027 1 98.06 116 LYS A O 1
ATOM 897 N N . LEU A 1 117 ? -2.873 -23.547 -7.73 1 98.06 117 LEU A N 1
ATOM 898 C CA . LEU A 1 117 ? -2.449 -22.969 -6.465 1 98.06 117 LEU A CA 1
ATOM 899 C C . LEU A 1 117 ? -3.281 -21.734 -6.133 1 98.06 117 LEU A C 1
ATOM 901 O O . LEU A 1 117 ? -3.781 -21.594 -5.012 1 98.06 117 LEU A O 1
ATOM 905 N N . PHE A 1 118 ? -3.467 -20.844 -7.078 1 98.56 118 PHE A N 1
ATOM 906 C CA . PHE A 1 118 ? -4.227 -19.625 -6.895 1 98.56 118 PHE A CA 1
ATOM 907 C C . PHE A 1 118 ? -5.676 -19.922 -6.539 1 98.56 118 PHE A C 1
ATOM 909 O O . PHE A 1 118 ? -6.258 -19.281 -5.66 1 98.56 118 PHE A O 1
ATOM 916 N N . ASN A 1 119 ? -6.281 -20.891 -7.211 1 98.38 119 ASN A N 1
ATOM 917 C CA . ASN A 1 119 ? -7.664 -21.266 -6.934 1 98.38 119 ASN A CA 1
ATOM 918 C C . ASN A 1 119 ? -7.836 -21.734 -5.484 1 98.38 119 ASN A C 1
ATOM 920 O O . ASN A 1 119 ? -8.891 -21.5 -4.883 1 98.38 119 ASN A O 1
ATOM 924 N N . ARG A 1 120 ? -6.871 -22.359 -4.969 1 98.5 120 ARG A N 1
ATOM 925 C CA . ARG A 1 120 ? -6.945 -22.766 -3.568 1 98.5 120 ARG A CA 1
ATOM 926 C C . ARG A 1 120 ? -6.977 -21.547 -2.65 1 98.5 120 ARG A C 1
ATOM 928 O O . ARG A 1 120 ? -7.68 -21.547 -1.639 1 98.5 120 ARG A O 1
ATOM 935 N N . VAL A 1 121 ? -6.164 -20.547 -2.943 1 98.38 121 VAL A N 1
ATOM 936 C CA . VAL A 1 121 ? -6.184 -19.297 -2.189 1 98.38 121 VAL A CA 1
ATOM 937 C C . VAL A 1 121 ? -7.57 -18.672 -2.279 1 98.38 121 VAL A C 1
ATOM 939 O O . VAL A 1 121 ? -8.125 -18.219 -1.271 1 98.38 121 VAL A O 1
ATOM 942 N N . VAL A 1 122 ? -8.125 -18.656 -3.488 1 98.44 122 VAL A N 1
ATOM 943 C CA . VAL A 1 122 ? -9.438 -18.062 -3.721 1 98.44 122 VAL A CA 1
ATOM 944 C C . VAL A 1 122 ? -10.484 -18.797 -2.885 1 98.44 122 VAL A C 1
ATOM 946 O O . VAL A 1 122 ? -11.305 -18.156 -2.215 1 98.44 122 VAL A O 1
ATOM 949 N N . GLU A 1 123 ? -10.477 -20.078 -2.957 1 98.06 123 GLU A N 1
ATOM 950 C CA . GLU A 1 123 ? -11.422 -20.875 -2.189 1 98.06 123 GLU A CA 1
ATOM 951 C C . GLU A 1 123 ? -11.312 -20.578 -0.696 1 98.06 123 GLU A C 1
ATOM 953 O O . GLU A 1 123 ? -12.328 -20.391 -0.021 1 98.06 123 GLU A O 1
ATOM 958 N N . TRP A 1 124 ? -10.117 -20.609 -0.168 1 98.19 124 TRP A N 1
ATOM 959 C CA . TRP A 1 124 ? -9.875 -20.297 1.237 1 98.19 124 TRP A CA 1
ATOM 960 C C . TRP A 1 124 ? -10.391 -18.906 1.585 1 98.19 124 TRP A C 1
ATOM 962 O O . TRP A 1 124 ? -11.086 -18.734 2.59 1 98.19 124 TRP A O 1
ATOM 972 N N . ALA A 1 125 ? -10.062 -17.922 0.804 1 98.06 125 ALA A N 1
ATOM 973 C CA . ALA A 1 125 ? -10.453 -16.531 1.035 1 98.06 125 ALA A CA 1
ATOM 974 C C . ALA A 1 125 ? -11.977 -16.391 1.05 1 98.06 125 ALA A C 1
ATOM 976 O O . ALA A 1 125 ? -12.523 -15.617 1.846 1 98.06 125 ALA A O 1
ATOM 977 N N . ARG A 1 126 ? -12.656 -17.047 0.162 1 97.44 126 ARG A N 1
ATOM 978 C CA . ARG A 1 126 ? -14.109 -16.984 0.102 1 97.44 126 ARG A CA 1
ATOM 979 C C . ARG A 1 126 ? -14.734 -17.469 1.408 1 97.44 126 ARG A C 1
ATOM 981 O O . ARG A 1 126 ? -15.82 -17.016 1.786 1 97.44 126 ARG A O 1
ATOM 988 N N . GLY A 1 127 ? -14.055 -18.297 2.092 1 97.19 127 GLY A N 1
ATOM 989 C CA . GLY A 1 127 ? -14.531 -18.797 3.369 1 97.19 127 GLY A CA 1
ATOM 990 C C . GLY A 1 127 ? -14.414 -17.781 4.492 1 97.19 127 GLY A C 1
ATOM 991 O O . GLY A 1 12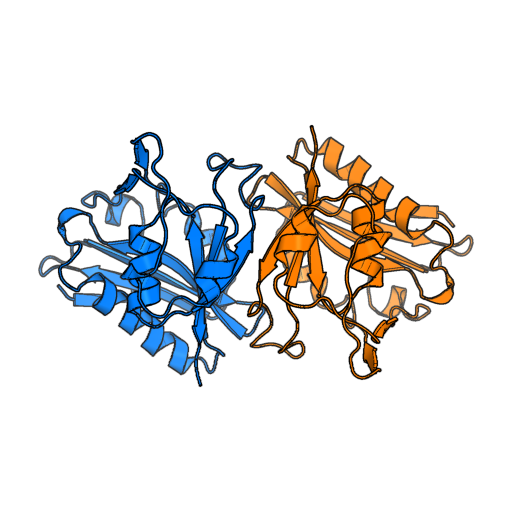7 ? -15 -17.969 5.562 1 97.19 127 GLY A O 1
ATOM 992 N N . LEU A 1 128 ? -13.648 -16.719 4.367 1 96 128 LEU A N 1
ATOM 993 C CA . LEU A 1 128 ? -13.391 -15.719 5.391 1 96 128 LEU A CA 1
ATOM 994 C C . LEU A 1 128 ? -14.359 -14.539 5.254 1 96 128 LEU A C 1
ATOM 996 O O . LEU A 1 128 ? -14.312 -13.602 6.051 1 96 128 LEU A O 1
ATOM 1000 N N . ASP A 1 129 ? -15.289 -14.492 4.355 1 91.69 129 ASP A N 1
ATOM 1001 C CA . ASP A 1 129 ? -16.203 -13.375 4.117 1 91.69 129 ASP A CA 1
ATOM 1002 C C . ASP A 1 129 ? -15.422 -12.078 3.883 1 91.69 129 ASP A C 1
ATOM 1004 O O . ASP A 1 129 ? -15.695 -11.062 4.523 1 91.69 129 ASP A O 1
ATOM 1008 N N . VAL A 1 130 ? -14.43 -12.039 3.16 1 96.94 130 VAL A N 1
ATOM 1009 C CA . VAL A 1 130 ? -13.633 -10.891 2.762 1 96.94 130 VAL A CA 1
ATOM 1010 C C . VAL A 1 130 ? -14.109 -10.375 1.405 1 96.94 130 VAL A C 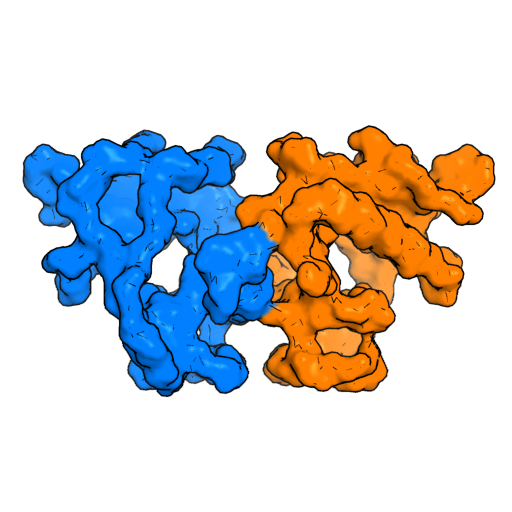1
ATOM 1012 O O . VAL A 1 130 ? -14.891 -11.039 0.721 1 96.94 130 VAL A O 1
ATOM 1015 N N . ALA A 1 131 ? -13.664 -9.195 1.029 1 97.62 131 ALA A N 1
ATOM 1016 C CA . ALA A 1 131 ? -14.125 -8.539 -0.191 1 97.62 131 ALA A CA 1
ATOM 1017 C C . ALA A 1 131 ? -13.344 -9.031 -1.408 1 97.62 131 ALA A C 1
ATOM 1019 O O . ALA A 1 131 ? -13.734 -8.773 -2.549 1 97.62 131 ALA A O 1
ATOM 1020 N N . GLY A 1 132 ? -12.25 -9.711 -1.24 1 98.31 132 GLY A N 1
ATOM 1021 C CA . GLY A 1 132 ? -11.422 -10.195 -2.332 1 98.31 132 GLY A CA 1
ATOM 1022 C C . GLY A 1 132 ? -9.977 -10.422 -1.928 1 98.31 132 GLY A C 1
ATOM 1023 O O . GLY A 1 132 ? -9.68 -10.609 -0.745 1 98.31 132 GLY A O 1
ATOM 1024 N N . ILE A 1 133 ? -9.141 -10.531 -2.912 1 98.56 133 ILE A N 1
ATOM 1025 C CA . ILE A 1 133 ? -7.719 -10.797 -2.74 1 98.56 133 ILE A CA 1
ATOM 1026 C C . ILE A 1 133 ? -6.902 -9.672 -3.375 1 98.56 133 ILE A C 1
ATOM 1028 O O . ILE A 1 133 ? -7.109 -9.328 -4.543 1 98.56 133 ILE A O 1
ATOM 1032 N N . LYS A 1 134 ? -6.055 -9.055 -2.576 1 98.44 134 LYS A N 1
ATOM 1033 C CA . LYS A 1 134 ? -5.098 -8.062 -3.057 1 98.44 134 LYS A CA 1
ATOM 1034 C C . LYS A 1 134 ? -3.762 -8.711 -3.404 1 98.44 134 LYS A C 1
ATOM 1036 O O . LYS A 1 134 ? -3.254 -9.539 -2.648 1 98.44 134 LYS A O 1
ATOM 1041 N N . ILE A 1 135 ? -3.207 -8.32 -4.535 1 97.81 135 ILE A N 1
ATOM 1042 C CA . ILE A 1 135 ? -1.913 -8.805 -5.004 1 97.81 135 ILE A CA 1
ATOM 1043 C C . ILE A 1 135 ? -1.02 -7.625 -5.367 1 97.81 135 ILE A C 1
ATOM 1045 O O . ILE A 1 135 ? -1.456 -6.695 -6.047 1 97.81 135 ILE A O 1
ATOM 1049 N N . GLU A 1 136 ? 0.139 -7.621 -4.824 1 96.69 136 GLU A N 1
ATOM 1050 C CA . GLU A 1 136 ? 1.158 -6.652 -5.207 1 96.69 136 GLU A CA 1
ATOM 1051 C C . GLU A 1 136 ? 2.283 -7.312 -5.996 1 96.69 136 GLU A C 1
ATOM 1053 O O . GLU A 1 136 ? 2.869 -8.297 -5.547 1 96.69 136 GLU A O 1
ATOM 1058 N N . THR A 1 137 ? 2.523 -6.848 -7.164 1 93.81 137 THR A N 1
ATOM 1059 C CA . THR A 1 137 ? 3.664 -7.277 -7.965 1 93.81 137 THR A CA 1
ATOM 1060 C C . THR A 1 137 ? 4.359 -6.078 -8.602 1 93.81 137 THR A C 1
ATOM 1062 O O . THR A 1 137 ? 4.129 -4.938 -8.203 1 93.81 137 THR A O 1
ATOM 1065 N N . GLN A 1 138 ? 5.375 -6.355 -9.508 1 93 138 GLN A N 1
ATOM 1066 C CA . GLN A 1 138 ? 6.199 -5.285 -10.062 1 93 138 GLN A CA 1
ATOM 1067 C C . GLN A 1 138 ? 5.973 -5.129 -11.562 1 93 138 GLN A C 1
ATOM 1069 O O . GLN A 1 138 ? 5.59 -6.086 -12.242 1 93 138 GLN A O 1
ATOM 1074 N N . ASP A 1 139 ? 6.289 -3.91 -12.039 1 92 139 ASP A N 1
ATOM 1075 C CA . ASP A 1 139 ? 6.18 -3.598 -13.461 1 92 139 ASP A CA 1
ATOM 1076 C C . ASP A 1 139 ? 7.129 -4.465 -14.289 1 92 139 ASP A C 1
ATOM 1078 O O . ASP A 1 139 ? 6.949 -4.605 -15.5 1 92 139 ASP A O 1
ATOM 1082 N N . SER A 1 140 ? 8.133 -5.082 -13.641 1 90.31 140 SER A N 1
ATOM 1083 C CA . SER A 1 140 ? 9.117 -5.918 -14.328 1 90.31 140 SER A CA 1
ATOM 1084 C C . SER A 1 140 ? 8.672 -7.375 -14.359 1 90.31 140 SER A C 1
ATOM 1086 O O . SER A 1 140 ? 9.242 -8.188 -15.094 1 90.31 140 SER A O 1
ATOM 1088 N N . ASN A 1 141 ? 7.758 -7.73 -13.547 1 92.06 141 ASN A N 1
ATOM 1089 C CA . ASN A 1 141 ? 7.277 -9.109 -13.508 1 92.06 141 ASN A CA 1
ATOM 1090 C C . ASN A 1 141 ? 6.07 -9.305 -14.422 1 92.06 141 ASN A C 1
ATOM 1092 O O . ASN A 1 141 ? 4.961 -9.547 -13.945 1 92.06 141 ASN A O 1
ATOM 1096 N N . VAL A 1 142 ? 6.352 -9.219 -15.641 1 89.44 142 VAL A N 1
ATOM 1097 C CA . VAL A 1 142 ? 5.328 -9.219 -16.672 1 89.44 142 VAL A CA 1
ATOM 1098 C C . VAL A 1 142 ? 4.539 -10.523 -16.625 1 89.44 142 VAL A C 1
ATOM 1100 O O . VAL A 1 142 ? 3.311 -10.516 -16.734 1 89.44 142 VAL A O 1
ATOM 1103 N N . ALA A 1 143 ? 5.242 -11.609 -16.484 1 90.25 143 ALA A N 1
ATOM 1104 C CA . ALA A 1 143 ? 4.598 -12.914 -16.453 1 90.25 143 ALA A CA 1
ATOM 1105 C C . ALA A 1 143 ? 3.576 -12.992 -15.32 1 90.25 143 ALA A C 1
ATOM 1107 O O . ALA A 1 143 ? 2.473 -13.508 -15.508 1 90.25 143 ALA A O 1
ATOM 1108 N N . ALA A 1 144 ? 3.922 -12.516 -14.109 1 93.38 144 ALA A N 1
ATOM 1109 C CA . ALA A 1 144 ? 2.998 -12.508 -12.984 1 93.38 144 ALA A CA 1
ATOM 1110 C C . ALA A 1 144 ? 1.767 -11.656 -13.289 1 93.38 144 ALA A C 1
ATOM 1112 O O . ALA A 1 144 ? 0.637 -12.07 -13.016 1 93.38 144 ALA A O 1
ATOM 1113 N N . CYS A 1 145 ? 1.976 -10.484 -13.805 1 92.25 145 CYS A N 1
ATOM 1114 C CA . CYS A 1 145 ? 0.87 -9.594 -14.141 1 92.25 145 CYS A CA 1
ATOM 1115 C C . CYS A 1 145 ? -0.093 -10.258 -15.117 1 92.25 145 CYS A C 1
ATOM 1117 O O . CYS A 1 145 ? -1.309 -10.227 -14.914 1 92.25 145 CYS A O 1
ATOM 1119 N N . ARG A 1 146 ? 0.422 -10.867 -16.125 1 90.06 146 ARG A N 1
ATOM 1120 C CA . ARG A 1 146 ? -0.407 -11.562 -17.094 1 90.06 146 ARG A CA 1
ATOM 1121 C C . ARG A 1 146 ? -1.148 -12.727 -16.453 1 90.06 146 ARG A C 1
ATOM 1123 O O . ARG A 1 146 ? -2.309 -12.992 -16.781 1 90.06 146 ARG A O 1
ATOM 1130 N N . PHE A 1 147 ? -0.442 -13.406 -15.633 1 94.06 147 PHE A N 1
ATOM 1131 C CA . PHE A 1 147 ? -1.042 -14.523 -14.914 1 94.06 147 PHE A CA 1
ATOM 1132 C C . PHE A 1 147 ? -2.262 -14.07 -14.125 1 94.06 147 PHE A C 1
ATOM 1134 O O . PHE A 1 147 ? -3.348 -14.641 -14.266 1 94.06 147 PHE A O 1
ATOM 1141 N N . TYR A 1 148 ? -2.104 -13.023 -13.273 1 95.25 148 TYR A N 1
ATOM 1142 C CA . TYR A 1 148 ? -3.193 -12.57 -12.414 1 95.25 148 TYR A CA 1
ATOM 1143 C C . TYR A 1 148 ? -4.344 -12.008 -13.242 1 95.25 148 TYR A C 1
ATOM 1145 O O . TYR A 1 148 ? -5.512 -12.242 -12.938 1 95.25 148 TYR A O 1
ATOM 1153 N N . ALA A 1 149 ? -4.008 -11.234 -14.297 1 91.81 149 ALA A N 1
ATOM 1154 C CA . ALA A 1 149 ? -5.039 -10.766 -15.211 1 91.81 149 ALA A CA 1
ATOM 1155 C C . ALA A 1 149 ? -5.812 -11.938 -15.812 1 91.81 149 ALA A C 1
ATOM 1157 O O . ALA A 1 149 ? -7.043 -11.898 -15.898 1 91.81 149 ALA A O 1
ATOM 1158 N N . GLY A 1 150 ? -5.066 -12.953 -16.203 1 91.56 150 GLY A N 1
ATOM 1159 C CA . GLY A 1 150 ? -5.676 -14.148 -16.766 1 91.56 150 GLY A CA 1
ATOM 1160 C C . GLY A 1 150 ? -6.57 -14.883 -15.797 1 91.56 150 GLY A C 1
ATOM 1161 O O . GLY A 1 150 ? -7.512 -15.562 -16.203 1 91.56 150 GLY A O 1
ATOM 1162 N N . CYS A 1 151 ? -6.277 -14.75 -14.531 1 94.56 151 CYS A N 1
ATOM 1163 C CA . CYS A 1 151 ? -7.082 -15.375 -13.484 1 94.56 151 CYS A CA 1
ATOM 1164 C C . CYS A 1 151 ? -8.336 -14.555 -13.195 1 94.56 151 CYS A C 1
ATOM 1166 O O . CYS A 1 151 ? -9.188 -14.977 -12.414 1 94.56 151 CYS A O 1
ATOM 1168 N N . GLY A 1 152 ? -8.438 -13.375 -13.781 1 92.94 152 GLY A N 1
ATOM 1169 C CA . GLY A 1 152 ? -9.617 -12.547 -13.57 1 92.94 152 GLY A CA 1
ATOM 1170 C C . GLY A 1 152 ? -9.367 -11.391 -12.617 1 92.94 152 GLY A C 1
ATOM 1171 O O . GLY A 1 152 ? -10.305 -10.688 -12.234 1 92.94 152 GLY A O 1
ATOM 1172 N N . ALA A 1 153 ? -8.125 -11.219 -12.227 1 95.12 153 ALA A N 1
ATOM 1173 C CA . ALA A 1 153 ? -7.797 -10.055 -11.398 1 95.12 153 ALA A CA 1
ATOM 1174 C C . ALA A 1 153 ? -7.836 -8.773 -12.219 1 95.12 153 ALA A C 1
ATOM 1176 O O . ALA A 1 153 ? -7.551 -8.781 -13.422 1 95.12 153 ALA A O 1
ATOM 1177 N N . VAL A 1 154 ? -8.203 -7.688 -11.555 1 93.62 154 VAL A N 1
ATOM 1178 C CA . VAL A 1 154 ? -8.273 -6.391 -12.211 1 93.62 154 VAL A CA 1
ATOM 1179 C C . VAL A 1 154 ? -7.199 -5.465 -11.648 1 93.62 154 VAL A C 1
ATOM 1181 O O . VAL A 1 154 ? -6.828 -5.574 -10.477 1 93.62 154 VAL A O 1
ATOM 1184 N N . PHE A 1 155 ? -6.699 -4.578 -12.508 1 93.25 155 PHE A N 1
ATOM 1185 C CA . PHE A 1 155 ? -5.703 -3.594 -12.102 1 93.25 155 PHE A CA 1
ATOM 1186 C C . PHE A 1 155 ? -6.332 -2.527 -11.211 1 93.25 155 PHE A C 1
ATOM 1188 O O . PHE A 1 155 ? -7.348 -1.931 -11.57 1 93.25 155 PHE A O 1
ATOM 1195 N N . GLY A 1 156 ? -5.73 -2.289 -10.062 1 94.12 156 GLY A N 1
ATOM 1196 C CA . GLY A 1 156 ? -6.277 -1.329 -9.117 1 94.12 156 GLY A CA 1
ATOM 1197 C C . GLY A 1 156 ? -5.469 -0.048 -9.031 1 94.12 156 GLY A C 1
ATOM 1198 O O . GLY A 1 156 ? -5.984 0.989 -8.609 1 94.12 156 GLY A O 1
ATOM 1199 N N . GLY A 1 157 ? -4.23 -0.221 -9.398 1 94.06 157 GLY A N 1
ATOM 1200 C CA . GLY A 1 157 ? -3.377 0.951 -9.305 1 94.06 157 GLY A CA 1
ATOM 1201 C C . GLY A 1 157 ? -1.898 0.609 -9.258 1 94.06 157 GLY A C 1
ATOM 1202 O O . GLY A 1 157 ? -1.498 -0.489 -9.656 1 94.06 157 GLY A O 1
ATOM 1203 N N . TYR A 1 158 ? -1.102 1.645 -8.891 1 93.62 158 TYR A N 1
ATOM 1204 C CA . TYR A 1 158 ? 0.349 1.492 -8.867 1 93.62 158 TYR A CA 1
ATOM 1205 C C . TYR A 1 158 ? 0.983 2.428 -7.848 1 93.62 158 TYR A C 1
ATOM 1207 O O . TYR A 1 158 ? 0.321 3.328 -7.328 1 93.62 158 TYR A O 1
ATOM 1215 N N . ASP A 1 159 ? 2.18 2.15 -7.508 1 96 159 ASP A N 1
ATOM 1216 C CA . ASP A 1 159 ? 3.012 2.998 -6.656 1 96 159 ASP A CA 1
ATOM 1217 C C . ASP A 1 159 ? 4.461 2.992 -7.129 1 96 159 ASP A C 1
ATOM 1219 O O . ASP A 1 159 ? 5.18 2.006 -6.941 1 96 159 ASP A O 1
ATOM 1223 N N . GLU A 1 160 ? 4.949 4.07 -7.668 1 93.5 160 GLU A N 1
ATOM 1224 C CA . GLU A 1 160 ? 6.262 4.172 -8.305 1 93.5 160 GLU A CA 1
ATOM 1225 C C . GLU A 1 160 ? 7.375 4.227 -7.262 1 93.5 160 GLU A C 1
ATOM 1227 O O . GLU A 1 160 ? 8.531 3.922 -7.566 1 93.5 160 GLU A O 1
ATOM 1232 N N . PHE A 1 161 ? 7.062 4.559 -6.043 1 95.56 161 PHE A N 1
ATOM 1233 C CA . PHE A 1 161 ? 8.125 4.844 -5.09 1 95.56 161 PHE A CA 1
ATOM 1234 C C . PHE A 1 161 ? 8.102 3.85 -3.936 1 95.56 161 PHE A C 1
ATOM 1236 O O . PHE A 1 161 ? 8.883 3.975 -2.984 1 95.56 161 PHE A O 1
ATOM 1243 N N . LEU A 1 162 ? 7.195 2.883 -4.027 1 96.44 162 LEU A N 1
ATOM 1244 C CA . LEU A 1 162 ? 7.047 1.92 -2.943 1 96.44 162 LEU A CA 1
ATOM 1245 C C . LEU A 1 162 ? 8.391 1.287 -2.59 1 96.44 162 LEU A C 1
ATOM 1247 O O . LEU A 1 162 ? 8.672 1.045 -1.415 1 96.44 162 LEU A O 1
ATOM 1251 N N . TYR A 1 163 ? 9.219 1.059 -3.596 1 95.38 163 TYR A N 1
ATOM 1252 C CA . TYR A 1 163 ? 10.438 0.277 -3.379 1 95.38 163 TYR A CA 1
ATOM 1253 C C . TYR A 1 163 ? 11.664 1.177 -3.338 1 95.38 163 TYR A C 1
ATOM 1255 O O . TYR A 1 163 ? 12.797 0.695 -3.422 1 95.38 163 TYR A O 1
ATOM 1263 N N . ARG A 1 164 ? 11.523 2.41 -3.273 1 94.31 164 ARG A N 1
ATOM 1264 C CA . ARG A 1 164 ? 12.617 3.373 -3.416 1 94.31 164 ARG A CA 1
ATOM 1265 C C . ARG A 1 164 ? 13.711 3.119 -2.383 1 94.31 164 ARG A C 1
ATOM 1267 O O . ARG A 1 164 ? 14.891 3.277 -2.676 1 94.31 164 ARG A O 1
ATOM 1274 N N . GLY A 1 165 ? 13.367 2.736 -1.174 1 93.81 165 GLY A N 1
ATOM 1275 C CA . GLY A 1 165 ? 14.359 2.529 -0.129 1 93.81 165 GLY A CA 1
ATOM 1276 C C . GLY A 1 165 ? 14.844 1.095 -0.041 1 93.81 165 GLY A C 1
ATOM 1277 O O . GLY A 1 165 ? 15.453 0.701 0.953 1 93.81 165 GLY A O 1
ATOM 1278 N N . THR A 1 166 ? 14.523 0.284 -0.992 1 92.94 166 THR A N 1
ATOM 1279 C CA . THR A 1 166 ? 14.883 -1.131 -0.976 1 92.94 166 THR A CA 1
ATOM 1280 C C . THR A 1 166 ? 15.836 -1.461 -2.119 1 92.94 166 THR A C 1
ATOM 1282 O O . THR A 1 166 ? 16.188 -0.587 -2.912 1 92.94 166 THR A O 1
ATOM 1285 N N . GLU A 1 167 ? 16.266 -2.777 -2.201 1 89.81 167 GLU A N 1
ATOM 1286 C CA . GLU A 1 167 ? 17.125 -3.254 -3.283 1 89.81 167 GLU A CA 1
ATOM 1287 C C . GLU A 1 167 ? 16.391 -3.246 -4.617 1 89.81 167 GLU A C 1
ATOM 1289 O O . GLU A 1 167 ? 17 -3.338 -5.68 1 89.81 167 GLU A O 1
ATOM 1294 N N . ASN A 1 168 ? 15.086 -3.07 -4.594 1 89.19 168 ASN A N 1
ATOM 1295 C CA . ASN A 1 168 ? 14.266 -3.066 -5.801 1 89.19 168 ASN A CA 1
ATOM 1296 C C . ASN A 1 168 ? 13.93 -1.645 -6.242 1 89.19 168 ASN A C 1
ATOM 1298 O O . ASN A 1 168 ? 12.953 -1.429 -6.961 1 89.19 168 ASN A O 1
ATOM 1302 N N . SER A 1 169 ? 14.758 -0.748 -5.781 1 90.56 169 SER A N 1
ATOM 1303 C CA . SER A 1 169 ? 14.562 0.637 -6.195 1 90.56 169 SER A CA 1
ATOM 1304 C C . SER A 1 169 ? 14.461 0.75 -7.715 1 90.56 169 SER A C 1
ATOM 1306 O O . SER A 1 169 ? 15.195 0.086 -8.445 1 90.56 169 SER A O 1
ATOM 1308 N N . GLY A 1 170 ? 13.492 1.575 -8.227 1 88 170 GLY A N 1
ATOM 1309 C CA . GLY A 1 170 ? 13.305 1.752 -9.656 1 88 170 GLY A CA 1
ATOM 1310 C C . GLY A 1 170 ? 12.141 0.946 -10.211 1 88 170 GLY A C 1
ATOM 1311 O O . GLY A 1 170 ? 11.656 1.22 -11.312 1 88 170 GLY A O 1
ATOM 1312 N N . GLU A 1 171 ? 11.789 -0.076 -9.477 1 91.12 171 GLU A N 1
ATOM 1313 C CA . GLU A 1 171 ? 10.602 -0.827 -9.883 1 91.12 171 GLU A CA 1
ATOM 1314 C C . GLU A 1 171 ? 9.328 -0.146 -9.398 1 91.12 171 GLU A C 1
ATOM 1316 O O . GLU A 1 171 ? 9.336 0.551 -8.375 1 91.12 171 GLU A O 1
ATOM 1321 N N . THR A 1 172 ? 8.328 -0.309 -10.109 1 93.56 172 THR A N 1
ATOM 1322 C CA . THR A 1 172 ? 7.012 0.194 -9.742 1 93.56 172 THR A CA 1
ATOM 1323 C C . THR A 1 172 ? 6.117 -0.94 -9.25 1 93.56 172 THR A C 1
ATOM 1325 O O . THR A 1 172 ? 6.051 -2.002 -9.875 1 93.56 172 THR A O 1
ATOM 1328 N N . ALA A 1 173 ? 5.566 -0.721 -8.078 1 96.31 173 ALA A N 1
ATOM 1329 C CA . ALA A 1 173 ? 4.566 -1.67 -7.594 1 96.31 173 ALA A CA 1
ATOM 1330 C C . ALA A 1 173 ? 3.275 -1.563 -8.398 1 96.31 173 ALA A C 1
ATOM 1332 O O . ALA A 1 173 ? 2.775 -0.462 -8.641 1 96.31 173 ALA A O 1
ATOM 1333 N N . LEU A 1 174 ? 2.783 -2.621 -8.844 1 94.31 174 LEU A N 1
ATOM 1334 C CA . LEU A 1 174 ? 1.464 -2.732 -9.461 1 94.31 174 LEU A CA 1
ATOM 1335 C C . LEU A 1 174 ? 0.512 -3.516 -8.562 1 94.31 174 LEU A C 1
ATOM 1337 O O . LEU A 1 174 ? 0.868 -4.582 -8.055 1 94.31 174 LEU A O 1
ATOM 1341 N N . TYR A 1 175 ? -0.673 -2.967 -8.375 1 96.75 175 TYR A N 1
ATOM 1342 C CA . TYR A 1 175 ? -1.668 -3.6 -7.52 1 96.75 175 TYR A CA 1
ATOM 1343 C C . TYR A 1 175 ? -2.76 -4.266 -8.344 1 96.75 175 TYR A C 1
ATOM 1345 O O . TYR A 1 175 ? -3.416 -3.611 -9.156 1 96.75 175 TYR A O 1
ATOM 1353 N N . TRP A 1 176 ? -2.918 -5.559 -8.141 1 95.38 176 TRP A N 1
ATOM 1354 C CA . TRP A 1 176 ? -3.986 -6.344 -8.742 1 95.38 176 TRP A CA 1
ATOM 1355 C C . TRP A 1 176 ? -4.957 -6.852 -7.688 1 95.38 176 TRP A C 1
ATOM 1357 O O . TRP A 1 176 ? -4.555 -7.176 -6.566 1 95.38 176 TRP A O 1
ATOM 1367 N N . TYR A 1 177 ? -6.211 -6.914 -8.094 1 97.19 177 TYR A N 1
ATOM 1368 C CA . TYR A 1 177 ? -7.242 -7.359 -7.16 1 97.19 177 TYR A CA 1
ATOM 1369 C C . TYR A 1 177 ? -8.125 -8.43 -7.793 1 97.19 177 TYR A C 1
ATOM 1371 O O . TYR A 1 177 ? -8.641 -8.242 -8.898 1 97.19 177 TYR A O 1
ATOM 1379 N N . TYR A 1 178 ? -8.211 -9.555 -7.188 1 97.62 178 TYR A N 1
ATOM 1380 C CA . TYR A 1 178 ? -9.266 -10.516 -7.469 1 97.62 178 TYR A CA 1
ATOM 1381 C C . TYR A 1 178 ? -10.484 -10.266 -6.59 1 97.62 178 TYR A C 1
ATOM 1383 O O . TYR A 1 178 ? -10.523 -10.695 -5.434 1 97.62 178 TYR A O 1
ATOM 1391 N N . LEU A 1 179 ? -11.484 -9.57 -7.129 1 97.06 179 LEU A N 1
ATOM 1392 C CA . LEU A 1 179 ? -12.594 -9.031 -6.352 1 97.06 179 LEU A CA 1
ATOM 1393 C C . LEU A 1 179 ? -13.719 -10.055 -6.223 1 97.06 179 LEU A C 1
ATOM 1395 O O . LEU A 1 179 ? -14.039 -10.758 -7.188 1 97.06 179 LEU A O 1
ATOM 1399 N N . PHE A 1 180 ? -14.141 -10.117 -5.027 1 95.94 180 PHE A N 1
ATOM 1400 C CA . PHE A 1 180 ? -15.289 -10.977 -4.801 1 95.94 180 PHE A CA 1
ATOM 1401 C C . PHE A 1 180 ? -16.594 -10.203 -4.996 1 95.94 180 PHE A C 1
ATOM 1403 O O . PHE A 1 180 ? -16.625 -8.984 -4.824 1 95.94 180 PHE A O 1
ATOM 1410 N N . ASN A 1 181 ? -17.688 -10.703 -5.621 1 76.19 181 ASN A N 1
ATOM 1411 C CA . ASN A 1 181 ? -19 -10.133 -5.887 1 76.19 181 ASN A CA 1
ATOM 1412 C C . ASN A 1 181 ? -19.672 -9.648 -4.602 1 76.19 181 ASN A C 1
ATOM 1414 O O . ASN A 1 181 ? -19.438 -10.195 -3.525 1 76.19 181 ASN A O 1
ATOM 1418 N N . MET B 1 1 ? 1.521 27.734 20.453 1 95.81 1 MET B N 1
ATOM 1419 C CA . MET B 1 1 ? 1.435 26.359 20 1 95.81 1 MET B CA 1
ATOM 1420 C C . MET B 1 1 ? 2.824 25.766 19.797 1 95.81 1 MET B C 1
ATOM 1422 O O . MET B 1 1 ? 3.678 26.391 19.156 1 95.81 1 MET B O 1
ATOM 1426 N N . GLN B 1 2 ? 3.086 24.609 20.406 1 97.12 2 GLN B N 1
ATOM 1427 C CA . GLN B 1 2 ? 4.379 23.953 20.297 1 97.12 2 GLN B CA 1
ATOM 1428 C C . GLN B 1 2 ? 4.211 22.484 19.938 1 97.12 2 GLN B C 1
ATOM 1430 O O . GLN B 1 2 ? 3.189 21.875 20.25 1 97.12 2 GLN B O 1
ATOM 1435 N N . VAL B 1 3 ? 5.234 21.953 19.25 1 98.31 3 VAL B N 1
ATOM 1436 C CA . VAL B 1 3 ? 5.238 20.531 18.938 1 98.31 3 VAL B CA 1
ATOM 1437 C C . VAL B 1 3 ? 6.168 19.797 19.891 1 98.31 3 VAL B C 1
ATOM 1439 O O . VAL B 1 3 ? 7.316 20.188 20.094 1 98.31 3 VAL B O 1
ATOM 1442 N N . SER B 1 4 ? 5.707 18.75 20.5 1 97.69 4 SER B N 1
ATOM 1443 C CA . SER B 1 4 ? 6.5 17.906 21.391 1 97.69 4 SER B CA 1
ATOM 1444 C C . SER B 1 4 ? 6.168 16.438 21.188 1 97.69 4 SER B C 1
ATOM 1446 O O . SER B 1 4 ? 5.137 16.094 20.594 1 97.69 4 SER B O 1
ATOM 1448 N N . THR B 1 5 ? 7.023 15.578 21.672 1 96.5 5 THR B N 1
ATOM 1449 C CA . THR B 1 5 ? 6.793 14.148 21.547 1 96.5 5 THR B CA 1
ATOM 1450 C C . THR B 1 5 ? 5.805 13.664 22.609 1 96.5 5 THR B C 1
ATOM 1452 O O . THR B 1 5 ? 5.68 14.281 23.672 1 96.5 5 THR B O 1
ATOM 1455 N N . ALA B 1 6 ? 5.074 12.648 22.266 1 93.38 6 ALA B N 1
ATOM 1456 C CA . ALA B 1 6 ? 4.207 11.938 23.203 1 93.38 6 ALA B CA 1
ATOM 1457 C C . ALA B 1 6 ? 4.441 10.43 23.125 1 93.38 6 ALA B C 1
ATOM 1459 O O . ALA B 1 6 ? 4.695 9.883 22.047 1 93.38 6 ALA B O 1
ATOM 1460 N N . ASP B 1 7 ? 4.352 9.75 24.25 1 88.62 7 ASP B N 1
ATOM 1461 C CA . ASP B 1 7 ? 4.473 8.297 24.266 1 88.62 7 ASP B CA 1
ATOM 1462 C C . ASP B 1 7 ? 3.203 7.633 23.734 1 88.62 7 ASP B C 1
ATOM 1464 O O . ASP B 1 7 ? 3.27 6.59 23.078 1 88.62 7 ASP B O 1
ATOM 1468 N N . SER B 1 8 ? 2.154 8.25 24.078 1 88.88 8 SER B N 1
ATOM 1469 C CA . SER B 1 8 ? 0.85 7.777 23.625 1 88.88 8 SER B CA 1
ATOM 1470 C C . SER B 1 8 ? -0.15 8.922 23.531 1 88.88 8 SER B C 1
ATOM 1472 O O . SER B 1 8 ? 0.07 10 24.094 1 88.88 8 SER B O 1
ATOM 1474 N N . LEU B 1 9 ? -1.136 8.695 22.719 1 90.5 9 LEU B N 1
ATOM 1475 C CA . LEU B 1 9 ? -2.309 9.555 22.641 1 90.5 9 LEU B CA 1
ATOM 1476 C C . LEU B 1 9 ? -3.592 8.734 22.641 1 90.5 9 LEU B C 1
ATOM 1478 O O . LEU B 1 9 ? -3.666 7.691 21.984 1 90.5 9 LEU B O 1
ATOM 1482 N N . THR B 1 10 ? -4.488 9.148 23.422 1 89.75 10 THR B N 1
ATOM 1483 C CA . THR B 1 10 ? -5.797 8.508 23.484 1 89.75 10 THR B CA 1
ATOM 1484 C C . THR B 1 10 ? -6.887 9.445 22.969 1 89.75 10 THR B C 1
ATOM 1486 O O . THR B 1 10 ? -6.641 10.641 22.781 1 89.75 10 THR B O 1
ATOM 1489 N N . ASN B 1 11 ? -8.094 8.859 22.703 1 91 11 ASN B N 1
ATOM 1490 C CA . ASN B 1 11 ? -9.219 9.695 22.312 1 91 11 ASN B CA 1
ATOM 1491 C C . ASN B 1 11 ? -9.516 10.766 23.375 1 91 11 ASN B C 1
ATOM 1493 O O . ASN B 1 11 ? -9.945 11.867 23.047 1 91 11 ASN B O 1
ATOM 1497 N N . ALA B 1 12 ? -9.234 10.469 24.562 1 91.75 12 ALA B N 1
ATOM 1498 C CA . ALA B 1 12 ? -9.438 11.43 25.641 1 91.75 12 ALA B CA 1
ATOM 1499 C C . ALA B 1 12 ? -8.508 12.625 25.484 1 91.75 12 ALA B C 1
ATOM 1501 O O . ALA B 1 12 ? -8.898 13.766 25.75 1 91.75 12 ALA B O 1
ATOM 1502 N N . ASP B 1 13 ? -7.293 12.375 25.094 1 92.31 13 ASP B N 1
ATOM 1503 C CA . ASP B 1 13 ? -6.32 13.445 24.875 1 92.31 13 ASP B CA 1
ATOM 1504 C C . ASP B 1 13 ? -6.773 14.383 23.766 1 92.31 13 ASP B C 1
ATOM 1506 O O . ASP B 1 13 ? -6.391 15.555 23.734 1 92.31 13 ASP B O 1
ATOM 1510 N N . LEU B 1 14 ? -7.648 13.844 22.859 1 93.12 14 LEU B N 1
ATOM 1511 C CA . LEU B 1 14 ? -8.023 14.57 21.656 1 93.12 14 LEU B CA 1
ATOM 1512 C C . LEU B 1 14 ? -9.477 15.039 21.734 1 93.12 14 LEU B C 1
ATOM 1514 O O . LEU B 1 14 ? -10.047 15.453 20.734 1 93.12 14 LEU B O 1
ATOM 1518 N N . ALA B 1 15 ? -10.094 14.906 22.875 1 90.75 15 ALA B N 1
ATOM 1519 C CA . ALA B 1 15 ? -11.523 15.156 23.047 1 90.75 15 ALA B CA 1
ATOM 1520 C C . ALA B 1 15 ? -11.891 16.578 22.641 1 90.75 15 ALA B C 1
ATOM 1522 O O . ALA B 1 15 ? -13 16.844 22.172 1 90.75 15 ALA B O 1
ATOM 1523 N N . GLY B 1 16 ? -11.031 17.516 22.734 1 90.31 16 GLY B N 1
ATOM 1524 C CA . GLY B 1 16 ? -11.312 18.906 22.422 1 90.31 16 GLY B CA 1
ATOM 1525 C C . GLY B 1 16 ? -11.031 19.266 20.969 1 90.31 16 GLY B C 1
ATOM 1526 O O . GLY B 1 16 ? -11.227 20.406 20.547 1 90.31 16 GLY B O 1
ATOM 1527 N N . CYS B 1 17 ? -10.688 18.328 20.203 1 93.81 17 CYS B N 1
ATOM 1528 C CA . CYS B 1 17 ? -10.281 18.578 18.828 1 93.81 17 CYS B CA 1
ATOM 1529 C C . CYS B 1 17 ? -11.383 18.188 17.844 1 93.81 17 CYS B C 1
ATOM 1531 O O . CYS B 1 17 ? -12.109 17.219 18.094 1 93.81 17 CYS B O 1
ATOM 1533 N N . ASN B 1 18 ? -11.57 18.938 16.844 1 93.81 18 ASN B N 1
ATOM 1534 C CA . ASN B 1 18 ? -12.391 18.594 15.688 1 93.81 18 ASN B CA 1
ATOM 1535 C C . ASN B 1 18 ? -11.539 18.328 14.445 1 93.81 18 ASN B C 1
ATOM 1537 O O . ASN B 1 18 ? -11.016 19.281 13.844 1 93.81 18 ASN B O 1
ATOM 1541 N N . PHE B 1 19 ? -11.461 17.062 14.039 1 92.44 19 PHE B N 1
ATOM 1542 C CA . PHE B 1 19 ? -10.586 16.703 12.93 1 92.44 19 PHE B CA 1
ATOM 1543 C C . PHE B 1 19 ? -11.398 16.453 11.664 1 92.44 19 PHE B C 1
ATOM 1545 O O . PHE B 1 19 ? -10.867 15.961 10.672 1 92.44 19 PHE B O 1
ATOM 1552 N N . SER B 1 20 ? -12.695 16.734 11.766 1 91.62 20 SER B N 1
ATOM 1553 C CA . SER B 1 20 ? -13.531 16.531 10.594 1 91.62 20 SER B CA 1
ATOM 1554 C C . SER B 1 20 ? -13.203 17.531 9.492 1 91.62 20 SER B C 1
ATOM 1556 O O . SER B 1 20 ? -12.516 18.531 9.734 1 91.62 20 SER B O 1
ATOM 1558 N N . PHE B 1 21 ? -13.617 17.234 8.242 1 92 21 PHE B N 1
ATOM 1559 C CA . PHE B 1 21 ? -13.453 18.141 7.105 1 92 21 PHE B CA 1
ATOM 1560 C C . PHE B 1 21 ? -14.586 17.953 6.102 1 92 21 PHE B C 1
ATOM 1562 O O . PHE B 1 21 ? -15.203 16.891 6.043 1 92 21 PHE B O 1
ATOM 1569 N N . LYS B 1 22 ? -14.758 18.969 5.297 1 91 22 LYS B N 1
ATOM 1570 C CA . LYS B 1 22 ? -15.812 18.938 4.289 1 91 22 LYS B CA 1
ATOM 1571 C C . LYS B 1 22 ? -15.289 18.391 2.967 1 91 22 LYS B C 1
ATOM 1573 O O . LYS B 1 22 ? -14.188 18.719 2.533 1 91 22 LYS B O 1
ATOM 1578 N N . VAL B 1 23 ? -16.062 17.484 2.377 1 90.12 23 VAL B N 1
ATOM 1579 C CA . VAL B 1 23 ? -15.805 16.969 1.034 1 90.12 23 VAL B CA 1
ATOM 1580 C C . VAL B 1 23 ? -16.781 17.594 0.049 1 90.12 23 VAL B C 1
ATOM 1582 O O . VAL B 1 23 ? -18 17.562 0.265 1 90.12 23 VAL B O 1
ATOM 1585 N N . SER B 1 24 ? -16.234 18.219 -0.932 1 88.94 24 SER B N 1
ATOM 1586 C CA . SER B 1 24 ? -17.094 18.797 -1.957 1 88.94 24 SER B CA 1
ATOM 1587 C C . SER B 1 24 ? -16.578 18.484 -3.355 1 88.94 24 SER B C 1
ATOM 1589 O O . SER B 1 24 ? -17.234 18.781 -4.352 1 88.94 24 SER B O 1
ATOM 1591 N N . SER B 1 25 ? -15.43 18.062 -3.465 1 85.31 25 SER B N 1
ATOM 1592 C CA . SER B 1 25 ? -14.797 17.656 -4.715 1 85.31 25 SER B CA 1
ATOM 1593 C C . SER B 1 25 ? -13.836 16.5 -4.492 1 85.31 25 SER B C 1
ATOM 1595 O O . SER B 1 25 ? -13.469 16.203 -3.355 1 85.31 25 SER B O 1
ATOM 1597 N N . LYS B 1 26 ? -13.602 15.75 -5.59 1 86.75 26 LYS B N 1
ATOM 1598 C CA . LYS B 1 26 ? -12.648 14.648 -5.582 1 86.75 26 LYS B CA 1
ATOM 1599 C C . LYS B 1 26 ? -11.781 14.664 -6.836 1 86.75 26 LYS B C 1
ATOM 1601 O O . LYS B 1 26 ? -12.133 15.289 -7.836 1 86.75 26 LYS B O 1
ATOM 1606 N N . PHE B 1 27 ? -10.672 14.023 -6.641 1 81.38 27 PHE B N 1
ATOM 1607 C CA . PHE B 1 27 ? -9.859 13.82 -7.828 1 81.38 27 PHE B CA 1
ATOM 1608 C C . PHE B 1 27 ? -10.492 12.789 -8.75 1 81.38 27 PHE B C 1
ATOM 1610 O O . PHE B 1 27 ? -11.078 11.805 -8.289 1 81.38 27 PHE B O 1
ATOM 1617 N N . SER B 1 28 ? -10.406 13.156 -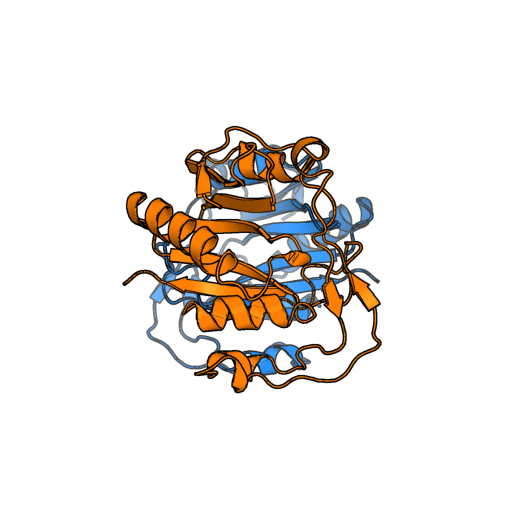10 1 69.19 28 SER B N 1
ATOM 1618 C CA . SER B 1 28 ? -10.992 12.234 -10.961 1 69.19 28 SER B CA 1
ATOM 1619 C C . SER B 1 28 ? -9.914 11.438 -11.695 1 69.19 28 SER B C 1
ATOM 1621 O O . SER B 1 28 ? -8.805 11.93 -11.891 1 69.19 28 SER B O 1
ATOM 1623 N N . ARG B 1 29 ? -10.266 10.25 -12.102 1 72.69 29 ARG B N 1
ATOM 1624 C CA . ARG B 1 29 ? -9.461 9.477 -13.039 1 72.69 29 ARG B CA 1
ATOM 1625 C C . ARG B 1 29 ? -9.273 10.227 -14.352 1 72.69 29 ARG B C 1
ATOM 1627 O O . ARG B 1 29 ? -10.109 11.055 -14.727 1 72.69 29 ARG B O 1
ATOM 1634 N N . PRO B 1 30 ? -8.203 9.914 -14.992 1 74.25 30 PRO B N 1
ATOM 1635 C CA . PRO B 1 30 ? -6.988 9.219 -14.562 1 74.25 30 PRO B CA 1
ATOM 1636 C C . PRO B 1 30 ? -6.145 10.055 -13.602 1 74.25 30 PRO B C 1
ATOM 1638 O O . PRO B 1 30 ? -6.129 11.281 -13.695 1 74.25 30 PRO B O 1
ATOM 1641 N N . TYR B 1 31 ? -5.555 9.438 -12.672 1 78.19 31 TYR B N 1
ATOM 1642 C CA . TYR B 1 31 ? -4.805 10.125 -11.625 1 78.19 31 TYR B CA 1
ATOM 1643 C C . TYR B 1 31 ? -3.402 10.484 -12.102 1 78.19 31 TYR B C 1
ATOM 1645 O O . TYR B 1 31 ? -2.621 11.086 -11.359 1 78.19 31 TYR B O 1
ATOM 1653 N N . ALA B 1 32 ? -3.152 10.109 -13.344 1 70.19 32 ALA B N 1
ATOM 1654 C CA . ALA B 1 32 ? -1.797 10.25 -13.867 1 70.19 32 ALA B CA 1
ATOM 1655 C C . ALA B 1 32 ? -1.376 11.719 -13.898 1 70.19 32 ALA B C 1
ATOM 1657 O O . ALA B 1 32 ? -0.188 12.031 -13.797 1 70.19 32 ALA B O 1
ATOM 1658 N N . HIS B 1 33 ? -2.359 12.594 -14.008 1 74.31 33 HIS B N 1
ATOM 1659 C CA . HIS B 1 33 ? -2.029 14.016 -14.062 1 74.31 33 HIS B CA 1
ATOM 1660 C C . HIS B 1 33 ? -1.389 14.484 -12.766 1 74.31 33 HIS B C 1
ATOM 1662 O O . HIS B 1 33 ? -0.646 15.469 -12.75 1 74.31 33 HIS B O 1
ATOM 1668 N N . LEU B 1 34 ? -1.648 13.812 -11.727 1 78.25 34 LEU B N 1
ATOM 1669 C CA . LEU B 1 34 ? -1.103 14.18 -10.422 1 78.25 34 LEU B CA 1
ATOM 1670 C C . LEU B 1 34 ? 0.415 14.031 -10.406 1 78.25 34 LEU B C 1
ATOM 1672 O O . LEU B 1 34 ? 1.097 14.664 -9.594 1 78.25 34 LEU B O 1
ATOM 1676 N N . ALA B 1 35 ? 0.922 13.203 -11.266 1 75.81 35 ALA B N 1
ATOM 1677 C CA . ALA B 1 35 ? 2.363 12.977 -11.328 1 75.81 35 ALA B CA 1
ATOM 1678 C C . ALA B 1 35 ? 3.09 14.188 -11.898 1 75.81 35 ALA B C 1
ATOM 1680 O O . ALA B 1 35 ? 4.301 14.336 -11.719 1 75.81 35 ALA B O 1
ATOM 1681 N N . SER B 1 36 ? 2.338 14.977 -12.57 1 74.25 36 SER B N 1
ATOM 1682 C CA . SER B 1 36 ? 2.975 16.078 -13.266 1 74.25 36 SER B CA 1
ATOM 1683 C C . SER B 1 36 ? 2.617 17.422 -12.625 1 74.25 36 SER B C 1
ATOM 1685 O O . SER B 1 36 ? 2.908 18.484 -13.18 1 74.25 36 SER B O 1
ATOM 1687 N N . ILE B 1 37 ? 1.971 17.344 -11.523 1 73.5 37 ILE B N 1
ATOM 1688 C CA . ILE B 1 37 ? 1.574 18.594 -10.898 1 73.5 37 ILE B CA 1
ATOM 1689 C C . ILE B 1 37 ? 2.799 19.297 -10.305 1 73.5 37 ILE B C 1
ATOM 1691 O O . ILE B 1 37 ? 3.686 18.641 -9.75 1 73.5 37 ILE B O 1
ATOM 1695 N N . SER B 1 38 ? 2.916 20.562 -10.617 1 71.19 38 SER B N 1
ATOM 1696 C CA . SER B 1 38 ? 4.023 21.359 -10.078 1 71.19 38 SER B CA 1
ATOM 1697 C C . SER B 1 38 ? 3.586 22.172 -8.867 1 71.19 38 SER B C 1
ATOM 1699 O O . SER B 1 38 ? 4.422 22.594 -8.07 1 71.19 38 SER B O 1
ATOM 1701 N N . SER B 1 39 ? 2.295 22.391 -8.867 1 75.62 39 SER B N 1
ATOM 1702 C CA . SER B 1 39 ? 1.712 23.156 -7.777 1 75.62 39 SER B CA 1
ATOM 1703 C C . SER B 1 39 ? 0.374 22.578 -7.336 1 75.62 39 SER B C 1
ATOM 1705 O O . SER B 1 39 ? -0.327 21.953 -8.133 1 75.62 39 SER B O 1
ATOM 1707 N N . PRO B 1 40 ? 0.081 22.781 -6.062 1 77.44 40 PRO B N 1
ATOM 1708 C CA . PRO B 1 40 ? -1.231 22.312 -5.605 1 77.44 40 PRO B CA 1
ATOM 1709 C C . PRO B 1 40 ? -2.379 22.875 -6.449 1 77.44 40 PRO B C 1
ATOM 1711 O O . PRO B 1 40 ? -3.432 22.234 -6.559 1 77.44 40 PRO B O 1
ATOM 1714 N N . SER B 1 41 ? -2.158 24 -6.977 1 78.38 41 SER B N 1
ATOM 1715 C CA . SER B 1 41 ? -3.211 24.656 -7.75 1 78.38 41 SER B CA 1
ATOM 1716 C C . SER B 1 41 ? -3.449 23.922 -9.07 1 78.38 41 SER B C 1
ATOM 1718 O O . SER B 1 41 ? -4.477 24.141 -9.727 1 78.38 41 SER B O 1
ATOM 1720 N N . ASP B 1 42 ? -2.543 23.062 -9.5 1 77.44 42 ASP B N 1
ATOM 1721 C CA . ASP B 1 42 ? -2.627 22.344 -10.773 1 77.44 42 ASP B CA 1
ATOM 1722 C C . ASP B 1 42 ? -3.537 21.125 -10.648 1 77.44 42 ASP B C 1
ATOM 1724 O O . ASP B 1 42 ? -3.852 20.484 -11.648 1 77.44 42 ASP B O 1
ATOM 1728 N N . ILE B 1 43 ? -3.971 20.906 -9.445 1 77.25 43 ILE B N 1
ATOM 1729 C CA . ILE B 1 43 ? -4.777 19.719 -9.219 1 77.25 43 ILE B CA 1
ATOM 1730 C C . ILE B 1 43 ? -6.191 19.938 -9.742 1 77.25 43 ILE B C 1
ATOM 1732 O O . ILE B 1 43 ? -6.867 20.891 -9.336 1 77.25 43 ILE B O 1
ATOM 1736 N N . GLN B 1 44 ? -6.586 19.031 -10.641 1 79 44 GLN B N 1
ATOM 1737 C CA . GLN B 1 44 ? -7.93 19.094 -11.211 1 79 44 GLN B CA 1
ATOM 1738 C C . GLN B 1 44 ? -8.914 18.281 -10.367 1 79 44 GLN B C 1
ATOM 1740 O O . GLN B 1 44 ? -8.625 17.156 -9.977 1 79 44 GLN B O 1
ATOM 1745 N N . LEU B 1 45 ? -10.039 18.969 -10.133 1 84.75 45 LEU B N 1
ATOM 1746 C CA . LEU B 1 45 ? -11.023 18.359 -9.242 1 84.75 45 LEU B CA 1
ATOM 1747 C C . LEU B 1 45 ? -12.367 18.188 -9.945 1 84.75 45 LEU B C 1
ATOM 1749 O O . LEU B 1 45 ? -12.68 18.938 -10.883 1 84.75 45 LEU B O 1
ATOM 1753 N N . ASN B 1 46 ? -13.023 17.203 -9.555 1 86.44 46 ASN B N 1
ATOM 1754 C CA . ASN B 1 46 ? -14.422 17.016 -9.945 1 86.44 46 ASN B CA 1
ATOM 1755 C C . ASN B 1 46 ? -15.359 17.156 -8.758 1 86.44 46 ASN B C 1
ATOM 1757 O O . ASN B 1 46 ? -15.102 16.625 -7.68 1 86.44 46 ASN B O 1
ATOM 1761 N N . PRO B 1 47 ? -16.453 17.953 -9.055 1 86.5 47 PRO B N 1
ATOM 1762 C CA . PRO B 1 47 ? -17.422 18.094 -7.957 1 86.5 47 PRO B CA 1
ATOM 1763 C C . PRO B 1 47 ? -18.062 16.766 -7.555 1 86.5 47 PRO B C 1
ATOM 1765 O O . PRO B 1 47 ? -18.188 15.859 -8.383 1 86.5 47 PRO B O 1
ATOM 1768 N N . THR B 1 48 ? -18.344 16.641 -6.293 1 87.44 48 THR B N 1
ATOM 1769 C CA . THR B 1 48 ? -19.094 15.5 -5.762 1 87.44 48 THR B CA 1
ATOM 1770 C C . THR B 1 48 ? -20.109 15.961 -4.727 1 87.44 48 THR B C 1
ATOM 1772 O O . THR B 1 48 ? -20.172 17.141 -4.383 1 87.44 48 THR B O 1
ATOM 1775 N N . ARG B 1 49 ? -20.969 15.047 -4.32 1 87.12 49 ARG B N 1
ATOM 1776 C CA . ARG B 1 49 ? -21.891 15.352 -3.23 1 87.12 49 ARG B CA 1
ATOM 1777 C C . ARG B 1 49 ? -21.141 15.766 -1.974 1 87.12 49 ARG B C 1
ATOM 1779 O O . ARG B 1 49 ? -20.156 15.133 -1.591 1 87.12 49 ARG B O 1
ATOM 1786 N N . GLU B 1 50 ? -21.672 16.859 -1.438 1 91.12 50 GLU B N 1
ATOM 1787 C CA . GLU B 1 50 ? -21.016 17.391 -0.249 1 91.12 50 GLU B CA 1
ATOM 1788 C C . GLU B 1 50 ? -21.359 16.562 0.988 1 91.12 50 GLU B C 1
ATOM 1790 O O . GLU B 1 50 ? -22.5 16.172 1.18 1 91.12 50 GLU B O 1
ATOM 1795 N N . TYR B 1 51 ? -20.359 16.234 1.766 1 92.75 51 TYR B N 1
ATOM 1796 C CA . TYR B 1 51 ? -20.531 15.594 3.064 1 92.75 51 TYR B CA 1
ATOM 1797 C C . TYR B 1 51 ? -19.359 15.883 3.98 1 92.75 51 TYR B C 1
ATOM 1799 O O . TYR B 1 51 ? -18.328 16.391 3.533 1 92.75 51 TYR B O 1
ATOM 1807 N N . THR B 1 52 ? -19.609 15.711 5.242 1 93.06 52 THR B N 1
ATOM 1808 C CA . THR B 1 52 ? -18.547 15.844 6.23 1 93.06 52 THR B CA 1
ATOM 1809 C C . THR B 1 52 ? -17.922 14.484 6.551 1 93.06 52 THR B C 1
ATOM 1811 O O . THR B 1 52 ? -18.641 13.492 6.703 1 93.06 52 THR B O 1
ATOM 1814 N N . LYS B 1 53 ? -16.641 14.492 6.566 1 91.75 53 LYS B N 1
ATOM 1815 C CA . LYS B 1 53 ? -15.922 13.25 6.848 1 91.75 53 LYS B CA 1
ATOM 1816 C C . LYS B 1 53 ? -15 13.414 8.047 1 91.75 53 LYS B C 1
ATOM 1818 O O . LYS B 1 53 ? -14.469 14.5 8.289 1 91.75 53 LYS B O 1
ATOM 1823 N N . SER B 1 54 ? -14.844 12.273 8.812 1 87.12 54 SER B N 1
ATOM 1824 C CA . SER B 1 54 ? -13.859 12.156 9.891 1 87.12 54 SER B CA 1
ATOM 1825 C C . SER B 1 54 ? -13.242 10.758 9.922 1 87.12 54 SER B C 1
ATOM 1827 O O . SER B 1 54 ? -13.906 9.773 9.602 1 87.12 54 SER B O 1
ATOM 1829 N N . TYR B 1 55 ? -11.836 10.539 10.141 1 79.88 55 TYR B N 1
ATOM 1830 C CA . TYR B 1 55 ? -11.148 9.258 10.141 1 79.88 55 TYR B CA 1
ATOM 1831 C C . TYR B 1 55 ? -11.305 8.555 11.484 1 79.88 55 TYR B C 1
ATOM 1833 O O . TYR B 1 55 ? -10.922 7.391 11.633 1 79.88 55 TYR B O 1
ATOM 1841 N N . GLY B 1 56 ? -12.078 8.945 12.328 1 72.81 56 GLY B N 1
ATOM 1842 C CA . GLY B 1 56 ? -12.305 8.305 13.609 1 72.81 56 GLY B CA 1
ATOM 1843 C C . GLY B 1 56 ? -11.234 8.625 14.641 1 72.81 56 GLY B C 1
ATOM 1844 O O . GLY B 1 56 ? -10.477 9.586 14.4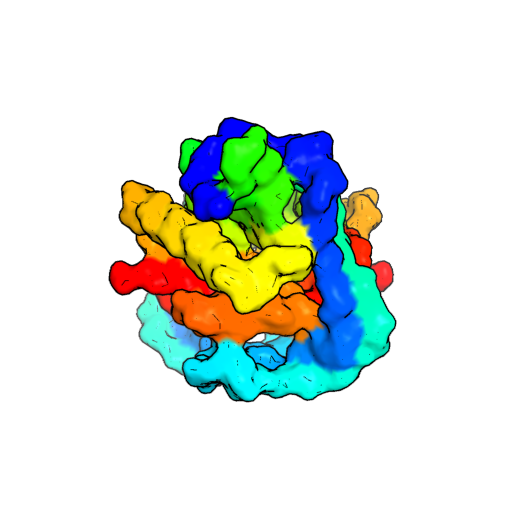77 1 72.81 56 GLY B O 1
ATOM 1845 N N . GLY B 1 57 ? -11.227 7.73 15.656 1 75 57 GLY B N 1
ATOM 1846 C CA . GLY B 1 57 ? -10.352 7.984 16.781 1 75 57 GLY B CA 1
ATOM 1847 C C . GLY B 1 57 ? -9 7.312 16.656 1 75 57 GLY B C 1
ATOM 1848 O O . GLY B 1 57 ? -8.68 6.75 15.609 1 75 57 GLY B O 1
ATOM 1849 N N . VAL B 1 58 ? -8.109 7.629 17.531 1 73.31 58 VAL B N 1
ATOM 1850 C CA . VAL B 1 58 ? -6.723 7.188 17.469 1 73.31 58 VAL B CA 1
ATOM 1851 C C . VAL B 1 58 ? -6.543 5.926 18.312 1 73.31 58 VAL B C 1
ATOM 1853 O O . VAL B 1 58 ? -5.48 5.297 18.281 1 73.31 58 VAL B O 1
ATOM 1856 N N . ASP B 1 59 ? -7.547 5.484 19.062 1 65.31 59 ASP B N 1
ATOM 1857 C CA . ASP B 1 59 ? -7.363 4.406 20.031 1 65.31 59 ASP B CA 1
ATOM 1858 C C . ASP B 1 59 ? -6.855 3.137 19.344 1 65.31 59 ASP B C 1
ATOM 1860 O O . ASP B 1 59 ? -6.031 2.412 19.906 1 65.31 59 ASP B O 1
ATOM 1864 N N . ASP B 1 60 ? -7.336 2.828 18.188 1 61 60 ASP B N 1
ATOM 1865 C CA . ASP B 1 60 ? -7 1.561 17.547 1 61 60 ASP B CA 1
ATOM 1866 C C . ASP B 1 60 ? -5.758 1.701 16.672 1 61 60 ASP B C 1
ATOM 1868 O O . ASP B 1 60 ? -5.156 0.702 16.266 1 61 60 ASP B O 1
ATOM 1872 N N . ASP B 1 61 ? -5.367 2.809 16.359 1 60.34 61 ASP B N 1
ATOM 1873 C CA . ASP B 1 61 ? -4.359 3.049 15.328 1 60.34 61 ASP B CA 1
ATOM 1874 C C . ASP B 1 61 ? -2.961 2.705 15.844 1 60.34 61 ASP B C 1
ATOM 1876 O O . ASP B 1 61 ? -2.107 2.26 15.07 1 60.34 61 ASP B O 1
ATOM 1880 N N . PHE B 1 62 ? -2.844 2.641 17.188 1 58.75 62 PHE B N 1
ATOM 1881 C CA . PHE B 1 62 ? -1.497 2.51 17.734 1 58.75 62 PHE B CA 1
ATOM 1882 C C . PHE B 1 62 ? -1.021 1.064 17.656 1 58.75 62 PHE B C 1
ATOM 1884 O O . PHE B 1 62 ? 0.182 0.798 17.703 1 58.75 62 PHE B O 1
ATOM 1891 N N . GLU B 1 63 ? -1.872 0.242 17.328 1 58.88 63 GLU B N 1
ATOM 1892 C CA . GLU B 1 63 ? -1.439 -1.152 17.297 1 58.88 63 GLU B CA 1
ATOM 1893 C C . GLU B 1 63 ? -0.572 -1.435 16.078 1 58.88 63 GLU B C 1
ATOM 1895 O O . GLU B 1 63 ? 0.398 -2.191 16.156 1 58.88 63 GLU B O 1
ATOM 1900 N N . VAL B 1 64 ? -0.903 -0.857 15.023 1 57.72 64 VAL B N 1
ATOM 1901 C CA . VAL B 1 64 ? -0.168 -1.135 13.797 1 57.72 64 VAL B CA 1
ATOM 1902 C C . VAL B 1 64 ? 1.28 -0.674 13.945 1 57.72 64 VAL B C 1
ATOM 1904 O O . VAL B 1 64 ? 2.205 -1.361 13.5 1 57.72 64 VAL B O 1
ATOM 1907 N N . ALA B 1 65 ? 1.343 0.475 14.625 1 62.88 65 ALA B N 1
ATOM 1908 C CA . ALA B 1 65 ? 2.674 1.038 14.836 1 62.88 65 ALA B CA 1
ATOM 1909 C C . ALA B 1 65 ? 3.379 0.352 16 1 62.88 65 ALA B C 1
ATOM 1911 O O . ALA B 1 65 ? 4.582 0.534 16.203 1 62.88 65 ALA B O 1
ATOM 1912 N N . GLN B 1 66 ? 2.645 -0.577 16.531 1 62.34 66 GLN B N 1
ATOM 1913 C CA . GLN B 1 66 ? 3.182 -1.078 17.781 1 62.34 66 GLN B CA 1
ATOM 1914 C C . GLN B 1 66 ? 4.395 -1.974 17.547 1 62.34 66 GLN B C 1
ATOM 1916 O O . GLN B 1 66 ? 5.316 -2.01 18.375 1 62.34 66 GLN B O 1
ATOM 1921 N N . GLN B 1 67 ? 4.465 -2.52 16.422 1 68.81 67 GLN B N 1
ATOM 1922 C CA . GLN B 1 67 ? 5.59 -3.438 16.25 1 68.81 67 GLN B CA 1
ATOM 1923 C C . GLN B 1 67 ? 6.777 -2.742 15.594 1 68.81 67 GLN B C 1
ATOM 1925 O O . GLN B 1 67 ? 7.855 -3.324 15.477 1 68.81 67 GLN B O 1
ATOM 1930 N N . ALA B 1 68 ? 6.527 -1.501 15.367 1 80.31 68 ALA B N 1
ATOM 1931 C CA . ALA B 1 68 ? 7.621 -0.801 14.703 1 80.31 68 ALA B CA 1
ATOM 1932 C C . ALA B 1 68 ? 8.719 -0.432 15.695 1 80.31 68 ALA B C 1
ATOM 1934 O O . ALA B 1 68 ? 8.438 -0.018 16.828 1 80.31 68 ALA B O 1
ATOM 1935 N N . THR B 1 69 ? 9.961 -0.761 15.305 1 83.25 69 THR B N 1
ATOM 1936 C CA . THR B 1 69 ? 11.094 -0.47 16.188 1 83.25 69 THR B CA 1
ATOM 1937 C C . THR B 1 69 ? 11.344 1.032 16.266 1 83.25 69 THR B C 1
ATOM 1939 O O . THR B 1 69 ? 11.75 1.548 17.297 1 83.25 69 THR B O 1
ATOM 1942 N N . HIS B 1 70 ? 11.18 1.766 15.258 1 93.94 70 HIS B N 1
ATOM 1943 C CA . HIS B 1 70 ? 11.297 3.219 15.203 1 93.94 70 HIS B CA 1
ATOM 1944 C C . HIS B 1 70 ? 9.938 3.871 14.953 1 93.94 70 HIS B C 1
ATOM 1946 O O . HIS B 1 70 ? 9.391 3.77 13.852 1 93.94 70 HIS B O 1
ATOM 1952 N N . LYS B 1 71 ? 9.391 4.461 15.992 1 94.81 71 LYS B N 1
ATOM 1953 C CA . LYS B 1 71 ? 8.102 5.145 15.898 1 94.81 71 LYS B CA 1
ATOM 1954 C C . LYS B 1 71 ? 8.102 6.43 16.719 1 94.81 71 LYS B C 1
ATOM 1956 O O . LYS B 1 71 ? 8.922 6.594 17.625 1 94.81 71 LYS B O 1
ATOM 1961 N N . VAL B 1 72 ? 7.211 7.344 16.359 1 95.06 72 VAL B N 1
ATOM 1962 C CA . VAL B 1 72 ? 7.133 8.609 17.078 1 95.06 72 VAL B CA 1
ATOM 1963 C C . VAL B 1 72 ? 5.707 9.156 17.031 1 95.06 72 VAL B C 1
ATOM 1965 O O . VAL B 1 72 ? 4.969 8.883 16.078 1 95.06 72 VAL B O 1
ATOM 1968 N N . ILE B 1 73 ? 5.332 9.773 18.062 1 95.44 73 ILE B N 1
ATOM 1969 C CA . ILE B 1 73 ? 4.133 10.609 18.109 1 95.44 73 ILE B CA 1
ATOM 1970 C C . ILE B 1 73 ? 4.516 12.047 18.438 1 95.44 73 ILE B C 1
ATOM 1972 O O . ILE B 1 73 ? 5.113 12.312 19.484 1 95.44 73 ILE B O 1
ATOM 1976 N N . PHE B 1 74 ? 4.219 12.938 17.547 1 97.5 74 PHE B N 1
ATOM 1977 C CA . PHE B 1 74 ? 4.324 14.367 17.812 1 97.5 74 PHE B CA 1
ATOM 1978 C C . PHE B 1 74 ? 2.957 14.969 18.109 1 97.5 74 PHE B C 1
ATOM 1980 O O . PHE B 1 74 ? 1.99 14.719 17.391 1 97.5 74 PHE B O 1
ATOM 1987 N N . ALA B 1 75 ? 2.9 15.734 19.141 1 97.44 75 ALA B N 1
ATOM 1988 C CA . ALA B 1 75 ? 1.672 16.438 19.516 1 97.44 75 ALA B CA 1
ATOM 1989 C C . ALA B 1 75 ? 1.841 17.938 19.406 1 97.44 75 ALA B C 1
ATOM 1991 O O . ALA B 1 75 ? 2.869 18.484 19.812 1 97.44 75 ALA B O 1
ATOM 1992 N N . LEU B 1 76 ? 0.875 18.562 18.75 1 98.12 76 LEU B N 1
ATOM 1993 C CA . LEU B 1 76 ? 0.753 20.016 18.75 1 98.12 76 LEU B CA 1
ATOM 1994 C C . LEU B 1 76 ? -0.011 20.5 19.984 1 98.12 76 LEU B C 1
ATOM 1996 O O . LEU B 1 76 ? -1.203 20.219 20.125 1 98.12 76 LEU B O 1
ATOM 2000 N N . ARG B 1 77 ? 0.643 21.281 20.797 1 97.88 77 ARG B N 1
ATOM 2001 C CA . ARG B 1 77 ? 0.065 21.656 22.094 1 97.88 77 ARG B CA 1
ATOM 2002 C C . ARG B 1 77 ? 0.024 23.172 22.266 1 97.88 77 ARG B C 1
ATOM 2004 O O . ARG B 1 77 ? 0.928 23.875 21.812 1 97.88 77 ARG B O 1
ATOM 2011 N N . ASP B 1 78 ? -1.064 23.594 22.969 1 97.06 78 ASP B N 1
ATOM 2012 C CA . ASP B 1 78 ? -1.103 25 23.375 1 97.06 78 ASP B CA 1
ATOM 2013 C C . ASP B 1 78 ? -0.395 25.203 24.703 1 97.06 78 ASP B C 1
ATOM 2015 O O . ASP B 1 78 ? 0.237 24.281 25.234 1 97.06 78 ASP B O 1
ATOM 2019 N N . ASP B 1 79 ? -0.48 26.391 25.234 1 96.06 79 ASP B N 1
ATOM 2020 C CA . ASP B 1 79 ? 0.26 26.75 26.438 1 96.06 79 ASP B CA 1
ATOM 2021 C C . ASP B 1 79 ? -0.239 25.953 27.641 1 96.06 79 ASP B C 1
ATOM 2023 O O . ASP B 1 79 ? 0.502 25.75 28.609 1 96.06 79 ASP B O 1
ATOM 2027 N N . SER B 1 80 ? -1.479 25.484 27.672 1 95.62 80 SER B N 1
ATOM 2028 C CA . SER B 1 80 ? -2.057 24.703 28.766 1 95.62 80 SER B CA 1
ATOM 2029 C C . SER B 1 80 ? -1.674 23.234 28.656 1 95.62 80 SER B C 1
ATOM 2031 O O . SER B 1 80 ? -1.924 22.453 29.578 1 95.62 80 SER B O 1
ATOM 2033 N N . GLY B 1 81 ? -1.117 22.875 27.562 1 95.62 81 GLY B N 1
ATOM 2034 C CA . GLY B 1 81 ? -0.744 21.484 27.344 1 95.62 81 GLY B CA 1
ATOM 2035 C C . GLY B 1 81 ? -1.779 20.703 26.562 1 95.62 81 GLY B C 1
ATOM 2036 O O . GLY B 1 81 ? -1.561 19.547 26.219 1 95.62 81 GLY B O 1
ATOM 2037 N N . SER B 1 82 ? -2.885 21.391 26.266 1 96.38 82 SER B N 1
ATOM 2038 C CA . SER B 1 82 ? -3.945 20.734 25.516 1 96.38 82 SER B CA 1
ATOM 2039 C C . SER B 1 82 ? -3.496 20.438 24.078 1 96.38 82 SER B C 1
ATOM 2041 O O . SER B 1 82 ? -2.842 21.25 23.438 1 96.38 82 SER B O 1
ATOM 2043 N N . VAL B 1 83 ? -3.855 19.234 23.609 1 96.94 83 VAL B N 1
ATOM 2044 C CA . VAL B 1 83 ? -3.453 18.797 22.281 1 96.94 83 VAL B CA 1
ATOM 2045 C C . VAL B 1 83 ? -4.438 19.328 21.234 1 96.94 83 VAL B C 1
ATOM 2047 O O . VAL B 1 83 ? -5.652 19.25 21.422 1 96.94 83 VAL B O 1
ATOM 2050 N N . HIS B 1 84 ? -3.9 19.828 20.109 1 97.38 84 HIS B N 1
ATOM 2051 C CA . HIS B 1 84 ? -4.719 20.391 19.047 1 97.38 84 HIS B CA 1
ATOM 2052 C C . HIS B 1 84 ? -4.363 19.781 17.703 1 97.38 84 HIS B C 1
ATOM 2054 O O . HIS B 1 84 ? -4.883 20.203 16.656 1 97.38 84 HIS B O 1
ATOM 2060 N N . GLY B 1 85 ? -3.533 18.859 17.656 1 96.75 85 GLY B N 1
ATOM 2061 C CA . GLY B 1 85 ? -3.088 18.125 16.484 1 96.75 85 GLY B CA 1
ATOM 2062 C C . GLY B 1 85 ? -2.018 17.094 16.797 1 96.75 85 GLY B C 1
ATOM 2063 O O . GLY B 1 85 ? -1.476 17.062 17.891 1 96.75 85 GLY B O 1
ATOM 2064 N N . TYR B 1 86 ? -1.784 16.234 15.852 1 96.06 86 TYR B N 1
ATOM 2065 C CA . TYR B 1 86 ? -0.757 15.219 16.078 1 96.06 86 TYR B CA 1
ATOM 2066 C C . TYR B 1 86 ? -0.31 14.586 14.773 1 96.06 86 TYR B C 1
ATOM 2068 O O . TYR B 1 86 ? -0.978 14.727 13.75 1 96.06 86 TYR B O 1
ATOM 2076 N N . ALA B 1 87 ? 0.846 14.023 14.82 1 96.44 87 ALA B N 1
ATOM 2077 C CA . ALA B 1 87 ? 1.402 13.18 13.766 1 96.44 87 ALA B CA 1
ATOM 2078 C C . ALA B 1 87 ? 1.965 11.883 14.344 1 96.44 87 ALA B C 1
ATOM 2080 O O . ALA B 1 87 ? 2.646 11.898 15.367 1 96.44 87 ALA B O 1
ATOM 2081 N N . MET B 1 88 ? 1.602 10.836 13.758 1 95.12 88 MET B N 1
ATOM 2082 C CA . MET B 1 88 ? 2.164 9.539 14.102 1 95.12 88 MET B CA 1
ATOM 2083 C C . MET B 1 88 ? 2.91 8.938 12.914 1 95.12 88 MET B C 1
ATOM 2085 O O . MET B 1 88 ? 2.363 8.844 11.812 1 95.12 88 MET B O 1
ATOM 2089 N N . ALA B 1 89 ? 4.129 8.531 13.18 1 96.06 89 ALA B N 1
ATOM 2090 C CA . ALA B 1 89 ? 4.957 8.016 12.094 1 96.06 89 ALA B CA 1
ATOM 2091 C C . ALA B 1 89 ? 5.863 6.887 12.586 1 96.06 89 ALA B C 1
ATOM 2093 O O . ALA B 1 89 ? 6.141 6.785 13.781 1 96.06 89 ALA B O 1
ATOM 2094 N N . PHE B 1 90 ? 6.215 6.012 11.703 1 95.25 90 PHE B N 1
ATOM 2095 C CA . PHE B 1 90 ? 7.117 4.918 12.039 1 95.25 90 PHE B CA 1
ATOM 2096 C C . PHE B 1 90 ? 7.918 4.484 10.82 1 95.25 90 PHE B C 1
ATOM 2098 O O . PHE B 1 90 ? 7.484 4.684 9.68 1 95.25 90 PHE B O 1
ATOM 2105 N N . LYS B 1 91 ? 9.172 4.004 11.102 1 95.44 91 LYS B N 1
ATOM 2106 C CA . LYS B 1 91 ? 9.953 3.4 10.031 1 95.44 91 LYS B CA 1
ATOM 2107 C C . LYS B 1 91 ? 9.328 2.094 9.555 1 95.44 91 LYS B C 1
ATOM 2109 O O . LYS B 1 91 ? 8.977 1.235 10.367 1 95.44 91 LYS B O 1
ATOM 2114 N N . ASP B 1 92 ? 9.164 1.904 8.234 1 92.94 92 ASP B N 1
ATOM 2115 C CA . ASP B 1 92 ? 8.461 0.759 7.66 1 92.94 92 ASP B CA 1
ATOM 2116 C C . ASP B 1 92 ? 9.438 -0.185 6.957 1 92.94 92 ASP B C 1
ATOM 2118 O O . ASP B 1 92 ? 10.648 0.045 6.969 1 92.94 92 ASP B O 1
ATOM 2122 N N . TRP B 1 93 ? 8.938 -1.282 6.379 1 88.94 93 TRP B N 1
ATOM 2123 C CA . TRP B 1 93 ? 9.703 -2.391 5.82 1 88.94 93 TRP B CA 1
ATOM 2124 C C . TRP B 1 93 ? 10.562 -1.922 4.652 1 88.94 93 TRP B C 1
ATOM 2126 O O . TRP B 1 93 ? 11.602 -2.523 4.359 1 88.94 93 TRP B O 1
ATOM 2136 N N . ASN B 1 94 ? 10.195 -0.865 3.951 1 93.31 94 ASN B N 1
ATOM 2137 C CA . ASN B 1 94 ? 10.836 -0.459 2.705 1 93.31 94 ASN B CA 1
ATOM 2138 C C . ASN B 1 94 ? 11.852 0.659 2.936 1 93.31 94 ASN B C 1
ATOM 2140 O O . ASN B 1 94 ? 12.141 1.435 2.023 1 93.31 94 ASN B O 1
ATOM 2144 N N . ASN B 1 95 ? 12.305 0.793 4.152 1 94.88 95 ASN B N 1
ATOM 2145 C CA . ASN B 1 95 ? 13.266 1.814 4.555 1 94.88 95 ASN B CA 1
ATOM 2146 C C . ASN B 1 95 ? 12.75 3.219 4.258 1 94.88 95 ASN B C 1
ATOM 2148 O O . ASN B 1 95 ? 13.492 4.062 3.756 1 94.88 95 ASN B O 1
ATOM 2152 N N . MET B 1 96 ? 11.516 3.406 4.453 1 96.81 96 MET B N 1
ATOM 2153 C CA . MET B 1 96 ? 10.836 4.699 4.469 1 96.81 96 MET B CA 1
ATOM 2154 C C . MET B 1 96 ? 10.055 4.891 5.766 1 96.81 96 MET B C 1
ATOM 2156 O O . MET B 1 96 ? 9.781 3.924 6.473 1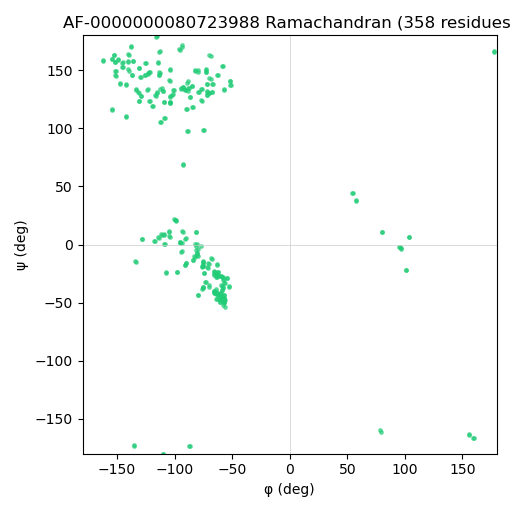 96.81 96 MET B O 1
ATOM 2160 N N . VAL B 1 97 ? 9.852 6.113 6.07 1 97.31 97 VAL B N 1
ATOM 2161 C CA . VAL B 1 97 ? 8.93 6.418 7.16 1 97.31 97 VAL B CA 1
ATOM 2162 C C . VAL B 1 97 ? 7.5 6.504 6.621 1 97.31 97 VAL B C 1
ATOM 2164 O O . VAL B 1 97 ? 7.258 7.121 5.582 1 97.31 97 VAL B O 1
ATOM 2167 N N . THR B 1 98 ? 6.605 5.75 7.242 1 96.69 98 THR B N 1
ATOM 2168 C CA . THR B 1 98 ? 5.18 5.914 6.98 1 96.69 98 THR B CA 1
ATOM 2169 C C . THR B 1 98 ? 4.57 6.945 7.926 1 96.69 98 THR B C 1
ATOM 2171 O O . THR B 1 98 ? 4.664 6.805 9.148 1 96.69 98 THR B O 1
ATOM 2174 N N . LEU B 1 99 ? 4.066 8.078 7.359 1 96.75 99 LEU B N 1
ATOM 2175 C CA . LEU B 1 99 ? 3.199 8.961 8.133 1 96.75 99 LEU B CA 1
ATOM 2176 C C . LEU B 1 99 ? 1.806 8.359 8.281 1 96.75 99 LEU B C 1
ATOM 2178 O O . LEU B 1 99 ? 0.966 8.5 7.391 1 96.75 99 LEU B O 1
ATOM 2182 N N . HIS B 1 100 ? 1.56 7.754 9.375 1 93.94 100 HIS B N 1
ATOM 2183 C CA . HIS B 1 100 ? 0.385 6.918 9.594 1 93.94 100 HIS B CA 1
ATOM 2184 C C . HIS B 1 100 ? -0.845 7.766 9.898 1 93.94 100 HIS B C 1
ATOM 2186 O O . HIS B 1 100 ? -1.946 7.457 9.438 1 93.94 100 HIS B O 1
ATOM 2192 N N . ASP B 1 101 ? -0.691 8.742 10.703 1 93.44 101 ASP B N 1
ATOM 2193 C CA . ASP B 1 101 ? -1.755 9.68 11.039 1 93.44 101 ASP B CA 1
ATOM 2194 C C . ASP B 1 101 ? -1.23 11.117 11.062 1 93.44 101 ASP B C 1
ATOM 2196 O O . ASP B 1 101 ? -0.085 11.359 11.445 1 93.44 101 ASP B O 1
ATOM 2200 N N . PHE B 1 102 ? -2.074 11.977 10.664 1 95.69 102 PHE B N 1
ATOM 2201 C CA . PHE B 1 102 ? -1.777 13.406 10.648 1 95.69 102 PHE B CA 1
ATOM 2202 C C . PHE B 1 102 ? -3.057 14.227 10.742 1 95.69 102 PHE B C 1
ATOM 2204 O O . PHE B 1 102 ? -3.922 14.148 9.867 1 95.69 102 PHE B O 1
ATOM 2211 N N . ALA B 1 103 ? -3.164 14.977 11.82 1 95.88 103 ALA B N 1
ATOM 2212 C CA . ALA B 1 103 ? -4.391 15.742 12 1 95.88 103 ALA B CA 1
ATOM 2213 C C . ALA B 1 103 ? -4.113 17.047 12.727 1 95.88 103 ALA B C 1
ATOM 2215 O O . ALA B 1 103 ? -3.287 17.094 13.648 1 95.88 103 ALA B O 1
ATOM 2216 N N . VAL B 1 104 ? -4.684 18.094 12.32 1 96.56 104 VAL B N 1
ATOM 2217 C CA . VAL B 1 104 ? -4.746 19.391 12.992 1 96.56 104 VAL B CA 1
ATOM 2218 C C . VAL B 1 104 ? -6.207 19.797 13.18 1 96.56 104 VAL B C 1
ATOM 2220 O O . VAL B 1 104 ? -7.02 19.672 12.258 1 96.56 104 VAL B O 1
ATOM 2223 N N . SER B 1 105 ? -6.492 20.234 14.352 1 96.25 105 SER B N 1
ATOM 2224 C CA . SER B 1 105 ? -7.859 20.672 14.641 1 96.25 105 SER B CA 1
ATOM 2225 C C . SER B 1 105 ? -8.344 21.672 13.602 1 96.25 105 SER B C 1
ATOM 2227 O O . SER B 1 105 ? -7.598 22.578 13.195 1 96.25 105 SER B O 1
ATOM 2229 N N . SER B 1 106 ? -9.648 21.516 13.242 1 95.25 106 SER B N 1
ATOM 2230 C CA . SER B 1 106 ? -10.227 22.281 12.141 1 95.25 106 SER B CA 1
ATOM 2231 C C . SER B 1 106 ? -10.078 23.781 12.359 1 95.25 106 SER B C 1
ATOM 2233 O O . SER B 1 106 ? -9.828 24.531 11.422 1 95.25 106 SER B O 1
ATOM 2235 N N . GLU B 1 107 ? -10.125 24.234 13.57 1 94.06 107 GLU B N 1
ATOM 2236 C CA . GLU B 1 107 ? -10.109 25.656 13.891 1 94.06 107 GLU B CA 1
ATOM 2237 C C . GLU B 1 107 ? -8.711 26.25 13.727 1 94.06 107 GLU B C 1
ATOM 2239 O O . GLU B 1 107 ? -8.539 27.469 13.703 1 94.06 107 GLU B O 1
ATOM 2244 N N . LEU B 1 108 ? -7.766 25.438 13.641 1 95.62 108 LEU B N 1
ATOM 2245 C CA . LEU B 1 108 ? -6.387 25.906 13.586 1 95.62 108 LEU B CA 1
ATOM 2246 C C . LEU B 1 108 ? -5.801 25.719 12.195 1 95.62 108 LEU B C 1
ATOM 2248 O O . LEU B 1 108 ? -4.633 26.047 11.953 1 95.62 108 LEU B O 1
ATOM 2252 N N . ARG B 1 109 ? -6.562 25.203 11.25 1 94.38 109 ARG B N 1
ATOM 2253 C CA . ARG B 1 109 ? -6.055 24.922 9.914 1 94.38 109 ARG B CA 1
ATOM 2254 C C . ARG B 1 109 ? -5.836 26.203 9.117 1 94.38 109 ARG B C 1
ATOM 2256 O O . ARG B 1 109 ? -6.473 27.219 9.391 1 94.38 109 ARG B O 1
ATOM 2263 N N . GLY B 1 110 ? -4.879 26.125 8.219 1 93.06 110 GLY B N 1
ATOM 2264 C CA . GLY B 1 110 ? -4.559 27.281 7.391 1 93.06 110 GLY B CA 1
ATOM 2265 C C . GLY B 1 110 ? -3.688 28.297 8.102 1 93.06 110 GLY B C 1
ATOM 2266 O O . GLY B 1 110 ? -3.529 29.422 7.621 1 93.06 110 GLY B O 1
ATOM 2267 N N . GLN B 1 111 ? -3.16 27.938 9.258 1 95.94 111 GLN B N 1
ATOM 2268 C CA . GLN B 1 111 ? -2.387 28.891 10.055 1 95.94 111 GLN B CA 1
ATOM 2269 C C . GLN B 1 111 ? -0.922 28.469 10.141 1 95.94 111 GLN B C 1
ATOM 2271 O O . GLN B 1 111 ? -0.152 29.031 10.922 1 95.94 111 GLN B O 1
ATOM 2276 N N . GLY B 1 112 ? -0.534 27.453 9.445 1 96.69 112 GLY B N 1
ATOM 2277 C CA . GLY B 1 112 ? 0.861 27.047 9.383 1 96.69 112 GLY B CA 1
ATOM 2278 C C . GLY B 1 112 ? 1.204 25.938 10.375 1 96.69 112 GLY B C 1
ATOM 2279 O O . GLY B 1 112 ? 2.324 25.422 10.375 1 96.69 112 GLY B O 1
ATOM 2280 N N . TYR B 1 113 ? 0.286 25.516 11.172 1 97.56 113 TYR B N 1
ATOM 2281 C CA . TYR B 1 113 ? 0.568 24.531 12.211 1 97.56 113 TYR B CA 1
ATOM 2282 C C . TYR B 1 113 ? 0.766 23.156 11.602 1 97.56 113 TYR B C 1
ATOM 2284 O O . TYR B 1 113 ? 1.524 22.344 12.133 1 97.56 113 TYR B O 1
ATOM 2292 N N . GLY B 1 114 ? 0.057 22.891 10.508 1 97.75 114 GLY B N 1
ATOM 2293 C CA . GLY B 1 114 ? 0.305 21.641 9.797 1 97.75 114 GLY B CA 1
ATOM 2294 C C . GLY B 1 114 ? 1.738 21.5 9.32 1 97.75 114 GLY B C 1
ATOM 2295 O O . GLY B 1 114 ? 2.363 20.453 9.508 1 97.75 114 GLY B O 1
ATOM 2296 N N . LYS B 1 115 ? 2.182 22.562 8.75 1 97.75 115 LYS B N 1
ATOM 2297 C CA . LYS B 1 115 ? 3.559 22.562 8.266 1 97.75 115 LYS B CA 1
ATOM 2298 C C . LYS B 1 115 ? 4.547 22.391 9.414 1 97.75 115 LYS B C 1
ATOM 2300 O O . LYS B 1 115 ? 5.539 21.672 9.289 1 97.75 115 LYS B O 1
ATOM 2305 N N . LYS B 1 116 ? 4.281 23.094 10.477 1 98.06 116 LYS B N 1
ATOM 2306 C CA . LYS B 1 116 ? 5.117 22.969 11.664 1 98.06 116 LYS B CA 1
ATOM 2307 C C . LYS B 1 116 ? 5.191 21.516 12.141 1 98.06 116 LYS B C 1
ATOM 2309 O O . LYS B 1 116 ? 6.273 21.016 12.438 1 98.06 116 LYS B O 1
ATOM 2314 N N . LEU B 1 117 ? 4.078 20.906 12.227 1 98.06 117 LEU B N 1
ATOM 2315 C CA . LEU B 1 117 ? 3.975 19.516 12.648 1 98.06 117 LEU B CA 1
ATOM 2316 C C . LEU B 1 117 ? 4.68 18.594 11.656 1 98.06 117 LEU B C 1
ATOM 2318 O O . LEU B 1 117 ? 5.465 17.734 12.055 1 98.06 117 LEU B O 1
ATOM 2322 N N . PHE B 1 118 ? 4.449 18.766 10.383 1 98.56 118 PHE B N 1
ATOM 2323 C CA . PHE B 1 118 ? 5.047 17.953 9.336 1 98.56 118 PHE B CA 1
ATOM 2324 C C . PHE B 1 118 ? 6.566 18.078 9.336 1 98.56 118 PHE B C 1
ATOM 2326 O O . PHE B 1 118 ? 7.281 17.094 9.195 1 98.56 118 PHE B O 1
ATOM 2333 N N . ASN B 1 119 ? 7.07 19.312 9.484 1 98.38 119 ASN B N 1
ATOM 2334 C CA . ASN B 1 119 ? 8.508 19.531 9.523 1 98.38 119 ASN B CA 1
ATOM 2335 C C . ASN B 1 119 ? 9.172 18.75 10.656 1 98.38 119 ASN B C 1
ATOM 2337 O O . ASN B 1 119 ? 10.312 18.312 10.531 1 98.38 119 ASN B O 1
ATOM 2341 N N . ARG B 1 120 ? 8.508 18.625 11.734 1 98.5 120 ARG B N 1
ATOM 2342 C CA . ARG B 1 120 ? 9.055 17.844 12.828 1 98.5 120 ARG B CA 1
ATOM 2343 C C . ARG B 1 120 ? 9.188 16.375 12.438 1 98.5 120 ARG B C 1
ATOM 2345 O O . ARG B 1 120 ? 10.156 15.703 12.805 1 98.5 120 ARG B O 1
ATOM 2352 N N . VAL B 1 121 ? 8.18 15.828 11.75 1 98.44 121 VAL B N 1
ATOM 2353 C CA . VAL B 1 121 ? 8.25 14.461 11.234 1 98.44 121 VAL B CA 1
ATOM 2354 C C . VAL B 1 121 ? 9.445 14.328 10.289 1 98.44 121 VAL B C 1
ATOM 2356 O O . VAL B 1 121 ? 10.203 13.359 10.375 1 98.44 121 VAL B O 1
ATOM 2359 N N . VAL B 1 122 ? 9.602 15.32 9.414 1 98.38 122 VAL B N 1
ATOM 2360 C CA . VAL B 1 122 ? 10.688 15.312 8.438 1 98.38 122 VAL B CA 1
ATOM 2361 C C . VAL B 1 122 ? 12.031 15.297 9.164 1 98.38 122 VAL B C 1
ATOM 2363 O O . VAL B 1 122 ? 12.914 14.5 8.828 1 98.38 122 VAL B O 1
ATOM 2366 N N . GLU B 1 123 ? 12.18 16.172 10.102 1 98.06 123 GLU B N 1
ATOM 2367 C CA . GLU B 1 123 ? 13.422 16.234 10.867 1 98.06 123 GLU B CA 1
ATOM 2368 C C . GLU B 1 123 ? 13.727 14.891 11.539 1 98.06 123 GLU B C 1
ATOM 2370 O O . GLU B 1 123 ? 14.859 14.406 11.484 1 98.06 123 GLU B O 1
ATOM 2375 N N . TRP B 1 124 ? 12.758 14.336 12.227 1 98.19 124 TRP B N 1
ATOM 2376 C CA . TRP B 1 124 ? 12.906 13.039 12.883 1 98.19 124 TRP B CA 1
ATOM 2377 C C . TRP B 1 124 ? 13.297 11.961 11.875 1 98.19 124 TRP B C 1
ATOM 2379 O O . TRP B 1 124 ? 14.227 11.188 12.117 1 98.19 124 TRP B O 1
ATOM 2389 N N . ALA B 1 125 ? 12.609 11.883 10.766 1 98.12 125 ALA B N 1
ATOM 2390 C CA . ALA B 1 125 ? 12.852 10.875 9.734 1 98.12 125 ALA B CA 1
ATOM 2391 C C . ALA B 1 125 ? 14.273 10.992 9.18 1 98.12 125 ALA B C 1
ATOM 2393 O O . ALA B 1 125 ? 14.914 9.984 8.898 1 98.12 125 ALA B O 1
ATOM 2394 N N . ARG B 1 126 ? 14.734 12.188 8.961 1 97.5 126 ARG B N 1
ATOM 2395 C CA . ARG B 1 126 ? 16.078 12.406 8.438 1 97.5 126 ARG B CA 1
ATOM 2396 C C . ARG B 1 126 ? 17.125 11.812 9.375 1 97.5 126 ARG B C 1
ATOM 2398 O O . ARG B 1 126 ? 18.203 11.391 8.93 1 97.5 126 ARG B O 1
ATOM 2405 N N . GLY B 1 127 ? 16.812 11.727 10.602 1 97.12 127 GLY B N 1
ATOM 2406 C CA . GLY B 1 127 ? 17.719 11.148 11.586 1 97.12 127 GLY B CA 1
ATOM 2407 C C . GLY B 1 127 ? 17.797 9.641 11.508 1 97.12 127 GLY B C 1
ATOM 2408 O O . GLY B 1 127 ? 18.703 9.031 12.086 1 97.12 127 GLY B O 1
ATOM 2409 N N . LEU B 1 128 ? 16.906 8.945 10.844 1 96.06 128 LEU B N 1
ATOM 2410 C CA . LEU B 1 128 ? 16.828 7.488 10.758 1 96.06 128 LEU B CA 1
ATOM 2411 C C . LEU B 1 128 ? 17.531 6.984 9.492 1 96.06 128 LEU B C 1
ATOM 2413 O O . LEU B 1 128 ? 17.594 5.777 9.258 1 96.06 128 LEU B O 1
ATOM 2417 N N . ASP B 1 129 ? 18.125 7.762 8.672 1 91.75 129 ASP B N 1
ATOM 2418 C CA . ASP B 1 129 ? 18.75 7.363 7.414 1 91.75 129 ASP B CA 1
ATOM 2419 C C . ASP B 1 129 ? 17.766 6.605 6.527 1 91.75 129 ASP B C 1
ATOM 2421 O O . ASP B 1 129 ? 18.078 5.508 6.047 1 91.75 129 ASP B O 1
ATOM 2425 N N . VAL B 1 130 ? 16.609 6.992 6.371 1 96.94 130 VAL B N 1
ATOM 2426 C CA . VAL B 1 130 ? 15.578 6.441 5.508 1 96.94 130 VAL B CA 1
ATOM 2427 C C . VAL B 1 130 ? 15.539 7.207 4.188 1 96.94 130 VAL B C 1
ATOM 2429 O O . VAL B 1 130 ? 16.172 8.258 4.055 1 96.94 130 VAL B O 1
ATOM 2432 N N . ALA B 1 131 ? 14.836 6.676 3.221 1 97.62 131 ALA B N 1
ATOM 2433 C CA . ALA B 1 131 ? 14.812 7.246 1.877 1 97.62 131 ALA B CA 1
ATOM 2434 C C . ALA B 1 131 ? 13.781 8.367 1.777 1 97.62 131 ALA B C 1
ATOM 2436 O O . ALA B 1 131 ? 13.766 9.125 0.802 1 97.62 131 ALA B O 1
ATOM 2437 N N . GLY B 1 132 ? 12.906 8.508 2.713 1 98.31 132 GLY B N 1
ATOM 2438 C CA . GLY B 1 132 ? 11.867 9.531 2.695 1 98.31 132 GLY B CA 1
ATOM 2439 C C . GLY B 1 132 ? 10.656 9.164 3.537 1 98.31 132 GLY B C 1
ATOM 2440 O O . GLY B 1 132 ? 10.758 8.344 4.453 1 98.31 132 GLY B O 1
ATOM 2441 N N . ILE B 1 133 ? 9.586 9.852 3.293 1 98.56 133 ILE B N 1
ATOM 2442 C CA . ILE B 1 133 ? 8.336 9.688 4.02 1 98.56 133 ILE B CA 1
ATOM 2443 C C . ILE B 1 133 ? 7.215 9.328 3.041 1 98.56 133 ILE B C 1
ATOM 2445 O O . ILE B 1 133 ? 7.016 10.016 2.039 1 98.56 133 ILE B O 1
ATOM 2449 N N . LYS B 1 134 ? 6.566 8.211 3.295 1 98.44 134 LYS B N 1
ATOM 2450 C CA . LYS B 1 134 ? 5.379 7.805 2.549 1 98.44 134 LYS B CA 1
ATOM 2451 C C . LYS B 1 134 ? 4.105 8.281 3.238 1 98.44 134 LYS B C 1
ATOM 2453 O O . LYS B 1 134 ? 3.971 8.172 4.457 1 98.44 134 LYS B O 1
ATOM 2458 N N . ILE B 1 135 ? 3.188 8.812 2.445 1 97.81 135 ILE B N 1
ATOM 2459 C CA . ILE B 1 135 ? 1.898 9.297 2.928 1 97.81 135 ILE B CA 1
ATOM 2460 C C . ILE B 1 135 ? 0.775 8.688 2.09 1 97.81 135 ILE B C 1
ATOM 2462 O O . ILE B 1 135 ? 0.849 8.672 0.859 1 97.81 135 ILE B O 1
ATOM 2466 N N . GLU B 1 136 ? -0.154 8.109 2.758 1 96.75 136 GLU B N 1
ATOM 2467 C CA . GLU B 1 136 ? -1.373 7.629 2.109 1 96.75 136 GLU B CA 1
ATOM 2468 C C . GLU B 1 136 ? -2.574 8.492 2.49 1 96.75 136 GLU B C 1
ATOM 2470 O O . GLU B 1 136 ? -2.848 8.695 3.676 1 96.75 136 GLU B O 1
ATOM 2475 N N . THR B 1 137 ? -3.217 9.047 1.533 1 93.81 137 THR B N 1
ATOM 2476 C CA . THR B 1 137 ? -4.473 9.758 1.736 1 93.81 137 THR B CA 1
ATOM 2477 C C . THR B 1 137 ? -5.492 9.375 0.668 1 93.81 137 THR B C 1
ATOM 2479 O O . THR B 1 137 ? -5.32 8.375 -0.03 1 93.81 137 THR B O 1
ATOM 2482 N N . GLN B 1 138 ? -6.676 10.086 0.649 1 93.06 138 GLN B N 1
ATOM 2483 C CA . GLN B 1 138 ? -7.773 9.703 -0.23 1 93.06 138 GLN B CA 1
ATOM 2484 C C . GLN B 1 138 ? -8.031 10.773 -1.288 1 93.06 138 GLN B C 1
ATOM 2486 O O . GLN B 1 138 ? -7.738 11.945 -1.073 1 93.06 138 GLN B O 1
ATOM 2491 N N . ASP B 1 139 ? -8.648 10.305 -2.404 1 92.12 139 ASP B N 1
ATOM 2492 C CA . ASP B 1 139 ? -9.008 11.203 -3.502 1 92.12 139 ASP B CA 1
ATOM 2493 C C . ASP B 1 139 ? -10.031 12.242 -3.047 1 92.12 139 ASP B C 1
ATOM 2495 O O . ASP B 1 139 ? -10.203 13.273 -3.701 1 92.12 139 ASP B O 1
ATOM 2499 N N . SER B 1 140 ? -10.703 12.008 -1.901 1 90.31 140 SER B N 1
ATOM 2500 C CA . SER B 1 140 ? -11.711 12.922 -1.378 1 90.31 140 SER B CA 1
ATOM 2501 C C . SER B 1 140 ? -11.094 13.945 -0.436 1 90.31 140 SER B C 1
ATOM 2503 O O . SER B 1 140 ? -11.742 14.938 -0.082 1 90.31 140 SER B O 1
ATOM 2505 N N . ASN B 1 141 ? -9.945 13.695 0.037 1 92 141 ASN B N 1
ATOM 2506 C CA . ASN B 1 141 ? -9.289 14.617 0.958 1 92 141 ASN B CA 1
ATOM 2507 C C . ASN B 1 141 ? -8.391 15.602 0.216 1 92 141 ASN B C 1
ATOM 2509 O O . ASN B 1 141 ? -7.164 15.555 0.348 1 92 141 ASN B O 1
ATOM 2513 N N . VAL B 1 142 ? -9.031 16.422 -0.466 1 89.38 142 VAL B N 1
ATOM 2514 C CA . VAL B 1 142 ? -8.375 17.359 -1.375 1 89.38 142 VAL B CA 1
ATOM 2515 C C . VAL B 1 142 ? -7.43 18.266 -0.591 1 89.38 142 VAL B C 1
ATOM 2517 O O . VAL B 1 142 ? -6.301 18.516 -1.022 1 89.38 142 VAL B O 1
ATOM 2520 N N . ALA B 1 143 ? -7.895 18.75 0.513 1 90.19 143 ALA B N 1
ATOM 2521 C CA . ALA B 1 143 ? -7.086 19.641 1.33 1 90.19 143 ALA B CA 1
ATOM 2522 C C . ALA B 1 143 ? -5.773 18.984 1.739 1 90.19 143 ALA B C 1
ATOM 2524 O O . ALA B 1 143 ? -4.715 19.609 1.696 1 90.19 143 ALA B O 1
ATOM 2525 N N . ALA B 1 144 ? -5.805 17.719 2.184 1 93.25 144 ALA B N 1
ATOM 2526 C CA . ALA B 1 144 ? -4.594 16.984 2.553 1 93.25 144 ALA B CA 1
ATOM 2527 C C . ALA B 1 144 ? -3.648 16.859 1.364 1 93.25 144 ALA B C 1
ATOM 2529 O O . ALA B 1 144 ? -2.441 17.078 1.495 1 93.25 144 ALA B O 1
ATOM 2530 N N . CYS B 1 145 ? -4.176 16.469 0.234 1 92.12 145 CYS B N 1
ATOM 2531 C CA . CYS B 1 145 ? -3.359 16.328 -0.966 1 92.12 145 CYS B CA 1
ATOM 2532 C C . CYS B 1 145 ? -2.646 17.625 -1.31 1 92.12 145 CYS B C 1
ATOM 2534 O O . CYS B 1 145 ? -1.445 17.625 -1.588 1 92.12 145 CYS B O 1
ATOM 2536 N N . ARG B 1 146 ? -3.35 18.688 -1.278 1 90.06 146 ARG B N 1
ATOM 2537 C CA . ARG B 1 146 ? -2.76 20 -1.56 1 90.06 146 ARG B CA 1
ATOM 2538 C C . ARG B 1 146 ? -1.698 20.359 -0.522 1 90.06 146 ARG B C 1
ATOM 2540 O O . ARG B 1 146 ? -0.663 20.938 -0.859 1 90.06 146 ARG B O 1
ATOM 2547 N N . PHE B 1 147 ? -2.02 20.062 0.683 1 94.06 147 PHE B N 1
ATOM 2548 C CA . PHE B 1 147 ? -1.078 20.328 1.768 1 94.06 147 PHE B CA 1
ATOM 2549 C C . PHE B 1 147 ? 0.245 19.609 1.517 1 94.06 147 PHE B C 1
ATOM 2551 O O . PHE B 1 147 ? 1.307 20.234 1.539 1 94.06 147 PHE B O 1
ATOM 2558 N N . TYR B 1 148 ? 0.2 18.281 1.251 1 95.19 148 TYR B N 1
ATOM 2559 C CA . TYR B 1 148 ? 1.419 17.5 1.078 1 95.19 148 TYR B CA 1
ATOM 2560 C C . TYR B 1 148 ? 2.174 17.938 -0.171 1 95.19 148 TYR B C 1
ATOM 2562 O O . TYR B 1 148 ? 3.404 18.016 -0.161 1 95.19 148 TYR B O 1
ATOM 2570 N N . ALA B 1 149 ? 1.432 18.188 -1.263 1 91.69 149 ALA B N 1
ATOM 2571 C CA . ALA B 1 149 ? 2.066 18.734 -2.461 1 91.69 149 ALA B CA 1
ATOM 2572 C C . ALA B 1 149 ? 2.781 20.047 -2.154 1 91.69 149 ALA B C 1
ATOM 2574 O O . ALA B 1 149 ? 3.91 20.266 -2.6 1 91.69 149 ALA B O 1
ATOM 2575 N N . GLY B 1 150 ? 2.111 20.875 -1.386 1 91.62 150 GLY B N 1
ATOM 2576 C CA . GLY B 1 150 ? 2.686 22.156 -0.989 1 91.62 150 GLY B CA 1
ATOM 2577 C C . GLY B 1 150 ? 3.926 22 -0.13 1 91.62 150 GLY B C 1
ATOM 2578 O O . GLY B 1 150 ? 4.789 22.891 -0.125 1 91.62 150 GLY B O 1
ATOM 2579 N N . CYS B 1 151 ? 4.012 20.922 0.591 1 94.62 151 CYS B N 1
ATOM 2580 C CA . CYS B 1 151 ? 5.168 20.641 1.433 1 94.62 151 CYS B CA 1
ATOM 2581 C C . CYS B 1 151 ? 6.316 20.078 0.608 1 94.62 151 CYS B C 1
ATOM 2583 O O . CYS B 1 151 ? 7.414 19.875 1.127 1 94.62 151 CYS B O 1
ATOM 2585 N N . GLY B 1 152 ? 6.09 19.781 -0.649 1 92.88 152 GLY B N 1
ATOM 2586 C CA . GLY B 1 152 ? 7.141 19.266 -1.511 1 92.88 152 GLY B CA 1
ATOM 2587 C C . GLY B 1 152 ? 7.027 17.781 -1.761 1 92.88 152 GLY B C 1
ATOM 2588 O O . GLY B 1 152 ? 7.922 17.172 -2.35 1 92.88 152 GLY B O 1
ATOM 2589 N N . ALA B 1 153 ? 5.941 17.188 -1.297 1 95.12 153 ALA B N 1
ATOM 2590 C CA . ALA B 1 153 ? 5.715 15.773 -1.6 1 95.12 153 ALA B CA 1
ATOM 2591 C C . ALA B 1 153 ? 5.324 15.578 -3.061 1 95.12 153 ALA B C 1
ATOM 2593 O O . ALA B 1 153 ? 4.707 16.453 -3.666 1 95.12 153 ALA B O 1
ATOM 2594 N N . VAL B 1 154 ? 5.703 14.445 -3.596 1 93.62 154 VAL B N 1
ATOM 2595 C CA . VAL B 1 154 ? 5.391 14.125 -4.984 1 93.62 154 VAL B CA 1
ATOM 2596 C C . VAL B 1 154 ? 4.414 12.953 -5.039 1 93.62 154 VAL B C 1
ATOM 2598 O O . VAL B 1 154 ? 4.426 12.086 -4.16 1 93.62 154 VAL B O 1
ATOM 2601 N N . PHE B 1 155 ? 3.564 12.953 -6.062 1 93.12 155 PHE B N 1
ATOM 2602 C CA . PHE B 1 155 ? 2.607 11.875 -6.27 1 93.12 155 PHE B CA 1
ATOM 2603 C C . PHE B 1 155 ? 3.312 10.609 -6.75 1 93.12 155 PHE B C 1
ATOM 2605 O O . PHE B 1 155 ? 4.082 10.648 -7.711 1 93.12 155 PHE B O 1
ATOM 2612 N N . GLY B 1 156 ? 3.049 9.508 -6.074 1 94.06 156 GLY B N 1
ATOM 2613 C CA . GLY B 1 156 ? 3.709 8.258 -6.414 1 94.06 156 GLY B CA 1
ATOM 2614 C C . GLY B 1 156 ? 2.787 7.258 -7.094 1 94.06 156 GLY B C 1
ATOM 2615 O O . GLY B 1 156 ? 3.25 6.352 -7.789 1 94.06 156 GLY B O 1
ATOM 2616 N N . GLY B 1 157 ? 1.54 7.465 -6.805 1 94.06 157 GLY B N 1
ATOM 2617 C CA . GLY B 1 157 ? 0.591 6.523 -7.383 1 94.06 157 GLY B CA 1
ATOM 2618 C C . GLY B 1 157 ? -0.74 6.5 -6.656 1 94.06 157 GLY B C 1
ATOM 2619 O O . GLY B 1 157 ? -1.082 7.441 -5.941 1 94.06 157 GLY B O 1
ATOM 2620 N N . TYR B 1 158 ? -1.528 5.449 -6.984 1 93.69 158 TYR B N 1
ATOM 2621 C CA . TYR B 1 158 ? -2.871 5.328 -6.426 1 93.69 158 TYR B CA 1
ATOM 2622 C C . TYR B 1 158 ? -3.297 3.865 -6.348 1 93.69 158 TYR B C 1
ATOM 2624 O O . TYR B 1 158 ? -2.648 2.992 -6.926 1 93.69 158 TYR B O 1
ATOM 2632 N N . ASP B 1 159 ? -4.289 3.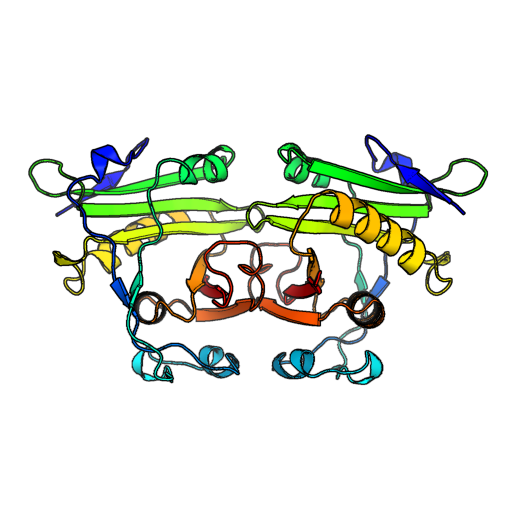609 -5.59 1 96 159 ASP B N 1
ATOM 2633 C CA . ASP B 1 159 ? -4.941 2.309 -5.484 1 96 159 ASP B CA 1
ATOM 2634 C C . ASP B 1 159 ? -6.449 2.463 -5.32 1 96 159 ASP B C 1
ATOM 2636 O O . ASP B 1 159 ? -6.926 2.854 -4.254 1 96 159 ASP B O 1
ATOM 2640 N N . GLU B 1 160 ? -7.23 2.111 -6.293 1 93.62 160 GLU B N 1
ATOM 2641 C CA . GLU B 1 160 ? -8.672 2.34 -6.344 1 93.62 160 GLU B CA 1
ATOM 2642 C C . GLU B 1 160 ? -9.414 1.358 -5.445 1 93.62 160 GLU B C 1
ATOM 2644 O O . GLU B 1 160 ? -10.555 1.611 -5.055 1 93.62 160 GLU B O 1
ATOM 2649 N N . PHE B 1 161 ? -8.797 0.272 -5.078 1 95.69 161 PHE B N 1
ATOM 2650 C CA . PHE B 1 161 ? -9.555 -0.786 -4.422 1 95.69 161 PHE B CA 1
ATOM 2651 C C . PHE B 1 161 ? -9.039 -1.02 -3.004 1 95.69 161 PHE B C 1
ATOM 2653 O O . PHE B 1 161 ? -9.508 -1.927 -2.312 1 95.69 161 PHE B O 1
ATOM 2660 N N . LEU B 1 162 ? -8.07 -0.203 -2.607 1 96.38 162 LEU B N 1
ATOM 2661 C CA . LEU B 1 162 ? -7.465 -0.388 -1.294 1 96.38 162 LEU B CA 1
ATOM 2662 C C . LEU B 1 162 ? -8.531 -0.444 -0.206 1 96.38 162 LEU B C 1
ATOM 2664 O O . LEU B 1 162 ? -8.414 -1.214 0.75 1 96.38 162 LEU B O 1
ATOM 2668 N N . TYR B 1 163 ? -9.594 0.341 -0.366 1 95.38 163 TYR B N 1
ATOM 2669 C CA . TYR B 1 163 ? -10.562 0.503 0.716 1 95.38 163 TYR B CA 1
ATOM 2670 C C . TYR B 1 163 ? -11.836 -0.275 0.428 1 95.38 163 TYR B C 1
ATOM 2672 O O . TYR B 1 163 ? -12.859 -0.061 1.08 1 95.38 163 TYR B O 1
ATOM 2680 N N . ARG B 1 164 ? -11.875 -1.098 -0.507 1 94.31 164 ARG B N 1
ATOM 2681 C CA . ARG B 1 164 ? -13.078 -1.759 -0.988 1 94.31 164 ARG B CA 1
ATOM 2682 C C . ARG B 1 164 ? -13.766 -2.535 0.134 1 94.31 164 ARG B C 1
ATOM 2684 O O . ARG B 1 164 ? -14.992 -2.584 0.203 1 94.31 164 ARG B O 1
ATOM 2691 N N . GLY B 1 165 ? -13.031 -3.148 1.025 1 93.75 165 GLY B N 1
ATOM 2692 C CA . GLY B 1 165 ? -13.617 -3.949 2.088 1 93.75 165 GLY B CA 1
ATOM 2693 C C . GLY B 1 165 ? -13.836 -3.172 3.371 1 93.75 165 GLY B C 1
ATOM 2694 O O . GLY B 1 165 ? -14.047 -3.762 4.434 1 93.75 165 GLY B O 1
ATOM 2695 N N . THR B 1 166 ? -13.711 -1.892 3.332 1 92.88 166 THR B N 1
ATOM 2696 C CA . THR B 1 166 ? -13.836 -1.052 4.52 1 92.88 166 THR B CA 1
ATOM 2697 C C . THR B 1 166 ? -15.031 -0.112 4.391 1 92.88 166 THR B C 1
ATOM 2699 O O . THR B 1 166 ? -15.727 -0.115 3.375 1 92.88 166 THR B O 1
ATOM 2702 N N . GLU B 1 167 ? -15.273 0.723 5.465 1 89.88 167 GLU B N 1
ATOM 2703 C CA . GLU B 1 167 ? -16.344 1.726 5.453 1 89.88 167 GLU B CA 1
ATOM 2704 C C . GLU B 1 167 ? -16.031 2.836 4.449 1 89.88 167 GLU B C 1
ATOM 2706 O O . GLU B 1 167 ? -16.922 3.609 4.086 1 89.88 167 GLU B O 1
ATOM 2711 N N . ASN B 1 168 ? -14.82 2.887 3.943 1 89.19 168 ASN B N 1
ATOM 2712 C CA . ASN B 1 168 ? -14.406 3.914 2.992 1 89.19 168 ASN B CA 1
ATOM 2713 C C . ASN B 1 168 ? -14.43 3.393 1.559 1 89.19 168 ASN B C 1
ATOM 2715 O O . ASN B 1 168 ? -13.758 3.938 0.684 1 89.19 168 ASN B O 1
ATOM 2719 N N . SER B 1 169 ? -15.195 2.346 1.393 1 90.5 169 SER B N 1
ATOM 2720 C CA . SER B 1 169 ? -15.344 1.808 0.044 1 90.5 169 SER B CA 1
ATOM 2721 C C . SER B 1 169 ? -15.727 2.9 -0.949 1 90.5 169 SER B C 1
ATOM 2723 O O . SER B 1 169 ? -16.547 3.766 -0.642 1 90.5 169 SER B O 1
ATOM 2725 N N . GLY B 1 170 ? -15.078 2.885 -2.172 1 88.12 170 GLY B N 1
ATOM 2726 C CA . GLY B 1 170 ? -15.367 3.885 -3.188 1 88.12 170 GLY B CA 1
ATOM 2727 C C . GLY B 1 170 ? -14.32 4.988 -3.248 1 88.12 170 GLY B C 1
ATOM 2728 O O . GLY B 1 170 ? -14.242 5.715 -4.238 1 88.12 170 GLY B O 1
ATOM 2729 N N . GLU B 1 171 ? -13.617 5.137 -2.16 1 91.12 171 GLU B N 1
ATOM 2730 C CA . GLU B 1 171 ? -12.516 6.094 -2.182 1 91.12 171 GLU B CA 1
ATOM 2731 C C . GLU B 1 171 ? -11.266 5.473 -2.795 1 91.12 171 GLU B C 1
ATOM 2733 O O . GLU B 1 171 ? -11.055 4.262 -2.711 1 91.12 171 GLU B O 1
ATOM 2738 N N . THR B 1 172 ? -10.516 6.266 -3.393 1 93.62 172 THR B N 1
ATOM 2739 C CA . THR B 1 172 ? -9.234 5.855 -3.955 1 93.62 172 THR B CA 1
ATOM 2740 C C . THR B 1 172 ? -8.078 6.332 -3.078 1 93.62 172 THR B C 1
ATOM 2742 O O . THR B 1 172 ? -8.047 7.492 -2.658 1 93.62 172 THR B O 1
ATOM 2745 N N . ALA B 1 173 ? -7.234 5.387 -2.727 1 96.38 173 ALA B N 1
ATOM 2746 C CA . ALA B 1 173 ? -6.012 5.773 -2.029 1 96.38 173 ALA B CA 1
ATOM 2747 C C . ALA B 1 173 ? -5.051 6.504 -2.967 1 96.38 173 ALA B C 1
ATOM 2749 O O . ALA B 1 173 ? -4.812 6.055 -4.09 1 96.38 173 ALA B O 1
ATOM 2750 N N . LEU B 1 174 ? -4.57 7.586 -2.576 1 94.31 174 LEU B N 1
ATOM 2751 C CA . LEU B 1 174 ? -3.494 8.312 -3.244 1 94.31 174 LEU B CA 1
ATOM 2752 C C . LEU B 1 174 ? -2.215 8.266 -2.416 1 94.31 174 LEU B C 1
ATOM 2754 O O . LEU B 1 174 ? -2.244 8.516 -1.208 1 94.31 174 LEU B O 1
ATOM 2758 N N . TYR B 1 175 ? -1.12 7.945 -3.07 1 96.75 175 TYR B N 1
ATOM 2759 C CA . TYR B 1 175 ? 0.166 7.836 -2.391 1 96.75 175 TYR B CA 1
ATOM 2760 C C . TYR B 1 175 ? 1.046 9.047 -2.693 1 96.75 175 TYR B C 1
ATOM 2762 O O . TYR B 1 175 ? 1.329 9.336 -3.85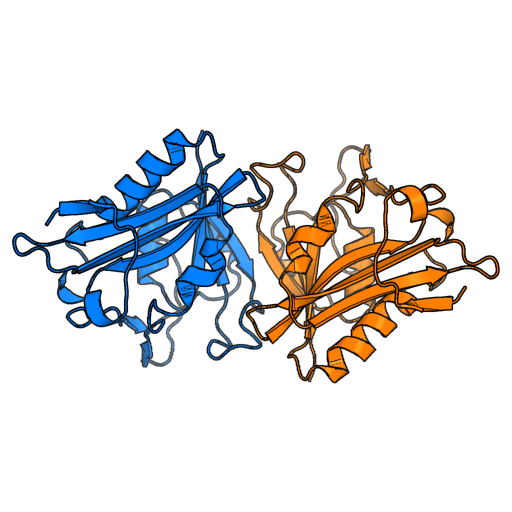9 1 96.75 175 TYR B O 1
ATOM 2770 N N . TRP B 1 176 ? 1.436 9.734 -1.65 1 95.19 176 TRP B N 1
ATOM 2771 C CA . TRP B 1 176 ? 2.373 10.852 -1.729 1 95.19 176 TRP B CA 1
ATOM 2772 C C . TRP B 1 176 ? 3.68 10.516 -1.02 1 95.19 176 TRP B C 1
ATOM 2774 O O . TRP B 1 176 ? 3.682 9.812 -0.007 1 95.19 176 TRP B O 1
ATOM 2784 N N . TYR B 1 177 ? 4.75 11.039 -1.576 1 97.12 177 TYR B N 1
ATOM 2785 C CA . TYR B 1 177 ? 6.066 10.766 -1.005 1 97.12 177 TYR B CA 1
ATOM 2786 C C . TYR B 1 177 ? 6.863 12.055 -0.829 1 97.12 177 TYR B C 1
ATOM 2788 O O . TYR B 1 177 ? 6.988 12.852 -1.765 1 97.12 177 TYR B O 1
ATOM 2796 N N . TYR B 1 178 ? 7.285 12.328 0.347 1 97.62 178 TYR B N 1
ATOM 2797 C CA . TYR B 1 178 ? 8.336 13.305 0.601 1 97.62 178 TYR B CA 1
ATOM 2798 C C . TYR B 1 178 ? 9.711 12.656 0.553 1 97.62 178 TYR B C 1
ATOM 2800 O O . TYR B 1 178 ? 10.156 12.055 1.535 1 97.62 178 TYR B O 1
ATOM 2808 N N . LEU B 1 179 ? 10.391 12.766 -0.585 1 97 179 LEU B N 1
ATOM 2809 C CA . LEU B 1 179 ? 11.594 11.992 -0.874 1 97 179 LEU B CA 1
ATOM 2810 C C . LEU B 1 179 ? 12.836 12.711 -0.358 1 97 179 LEU B C 1
ATOM 2812 O O . LEU B 1 179 ? 12.953 13.938 -0.486 1 97 179 LEU B O 1
ATOM 2816 N N . PHE B 1 180 ? 13.609 11.906 0.257 1 95.94 180 PHE B N 1
ATOM 2817 C CA . PHE B 1 180 ? 14.891 12.445 0.696 1 95.94 180 PHE B CA 1
ATOM 2818 C C . PHE B 1 180 ? 15.945 12.289 -0.391 1 95.94 180 PHE B C 1
ATOM 2820 O O . PHE B 1 180 ? 15.852 11.391 -1.23 1 95.94 180 PHE B O 1
ATOM 2827 N N . ASN B 1 181 ? 16.875 13.219 -0.688 1 76 181 ASN B N 1
ATOM 2828 C CA . ASN B 1 181 ? 17.953 13.25 -1.67 1 76 181 ASN B CA 1
ATOM 2829 C C . ASN B 1 181 ? 18.875 12.047 -1.516 1 76 181 ASN B C 1
ATOM 2831 O O . ASN B 1 181 ? 19.031 11.508 -0.418 1 76 181 ASN B O 1
#

Sequence (362 aa):
MQVSTADSLTNADLAGCNFSFKVSSKFSRPYAHLASISSPSDIQLNPTREYTKSYGGVDDDFEVAQQATHKVIFALRDDSGSVHGYAMAFKDWNNMVTLHDFAVSSELRGQGYGKKLFNRVVEWARGLDVAGIKIETQDSNVAACRFYAGCGAVFGGYDEFLYRGTENSGETALYWYYLFNMQVSTADSLTNADLAGCNFSFKVSSKFSRPYAHLASISSPSDIQLNPTREYTKSYGGVDDDFEVAQQATHKVIFALRDDSGSVHGYAMAFKDWNNMVTLHDFAVSSELRGQGYGKKLFNRVVEWARGLDVAGIKIETQDSNVAACRFYAGCGAVFGGYDEFLYRGTENSGETALYWYYLFN

Radius of gyration: 21.61 Å; Cα contacts (8 Å, |Δi|>4): 752; chains: 2; bounding box: 41×66×53 Å

Foldseek 3Di:
DDKDWDPDDWCVLCVPFDQKDKFFWFQDPPCVVLQVDPALVSGDIDTDDIDIDDPDTCHVVVVVVVVAPAKTKMFDADPVRRGFWIWIWGQDPQQAIEGSDTTGGPVCPPVCVSVVRVVVVQVSSVVSVGFWYKYKDWRRPSVVSNVLVVSVKGWDDKAQCPCCPHPPRRIIITMTIGGDD/DDKDWDPDDWCVLCVPFDQKDKFFWFQDPPCVVLQVDLALVSGDIDTDDIDIDDPDTCHPVVVVCVPAPAKTKMFDADPVRRGFWIWIWGQDPQQAIEGSDTTGGPVCPPVCVSVVRVVVVQVSSVVSVGFWYKYKDWRRPSVVSNVLVVSVKGWDDKAQCPCCPHPPRRIIITMTIGGDD

Secondary structure (DSSP, 8-state):
-EEEE-S---TGGGTT----EEEEEEEPSPGGGGGG-SSGGG--EEEEEEEEE----STTTHHHHHT-SSEEEEEEE-TT--EEEEEEEEE-TTSSEEEEEEEE-GGGTTSSHHHHHHHHHHHHHHTTT-SEEEEEEETT-HHHHHHHHHTT-EEEEEETTTTTTSTTTT--EEEEEEE--/-EEEE-S---TGGGTT----EEEEEEE-S-GGGGGG-SSGGG--EEEEEEEEE----STTTHHHHHT-SSEEEEEEE-TT--EEEEEEEEE-TTSSEEEEEEEE-GGGTTSSHHHHHHHHHHHHHHTTT-SEEEEEEETT-HHHHHHHHHTT-EEEEEETTTTTTSTTTTPPEEEEEEE--